Protein AF-A0A256YLD9-F1 (afdb_monomer)

Mean predicted aligned error: 9.99 Å

Sequence (358 aa):
MSDSDLAVALIISALLSGHSSSYPIVIFFLLIFSFILWLFLWFLISLPFFFVETSIVIENRGIMDSIKRSADLVIKNIWQVLLFIVVLIVIWSAYLLLMISLEIPLSLLSLGIWPLSALIILFFMTPWMDLAKLNFFLNITYSPVKIRDVRLELIGEYLSRSKSFVLSSPSILIDFVRGNIDYILLSTLFAGIGFSIGYLIMNQFSFLSGDITDILVDDWGEGLFGTPYTSLPFIDVFYYFFHNTNVIIDLSLSGMFFVLPPLLGVSITAGTIGMLYGILPFHLATAAIFAHGIFELAALLIATAAGLRFGVHVIRRDPNIDRILDDTLKVGFASLPLIAIAAFIEAFITPVIIYMMV

Foldseek 3Di:
DPVVVVVVVVVVCVVCVDDDPCVVVVVVVVVVVVVVVVVVVVVVVCQLVLCQVVCCVQVVDFNVVSSVVSNVLCVVCVVVVVVLVVVLVVVVVVLVVVQVVVQVVVVVVLDGCVLVSVVCCVVPVVVVSVVVSNVSVCVSVVDDDPPDPPDVVVVVVVVVVVVVLLVCLVVLLVVLCVVQVVLLVLLVVLLVLLLVVLLVVQLVVQVCQVVVCCQQQPPVLPHVLSDLPSDDLVSQLVVQLVVLLCLLQCLLAVLLVALVRNSVSSSNVSSVLSNLCSHYDVQLSCLLQVQLVVLSVSSSSSSNSNSNQLNVCNVVVPPCSSVSSVSSVSNSSSSSVSSSSSSSCNSRPSSVSSNVVD

Radius of gyration: 23.5 Å; Cα contacts (8 Å, |Δi|>4): 389; chains: 1; bounding box: 56×56×64 Å

Solvent-accessible surface area (backbone atoms only — not comparable to full-atom values): 18142 Å² total; per-residue (Å²): 129,58,74,68,57,53,52,53,50,46,54,52,43,66,75,60,71,76,67,70,95,59,51,69,59,52,51,50,51,50,50,52,50,52,52,53,50,48,52,52,50,51,53,63,62,46,50,37,51,69,41,21,69,56,32,30,71,75,68,69,39,56,70,71,59,11,36,54,51,15,31,53,52,38,67,77,38,44,70,60,52,52,52,50,50,52,51,52,50,51,53,52,50,52,51,49,54,51,50,54,64,52,38,58,68,30,49,77,70,70,40,81,48,66,55,59,48,52,49,47,41,62,74,45,50,50,54,51,50,51,50,52,51,47,53,49,51,34,64,78,63,71,53,82,76,78,80,70,81,84,50,71,68,55,54,55,52,51,52,52,52,52,52,53,48,62,73,42,13,65,58,54,48,52,54,47,52,71,76,38,50,69,37,38,51,52,33,48,52,34,24,51,51,17,19,52,52,21,19,62,60,26,42,77,48,34,87,46,24,60,65,51,45,46,56,37,45,24,99,84,46,79,15,77,40,34,42,56,65,74,61,62,44,75,47,41,22,53,51,44,27,54,53,53,46,48,55,27,46,47,22,17,54,33,3,80,69,29,48,61,50,12,47,51,49,42,15,51,60,30,12,57,55,17,27,43,54,17,30,36,58,66,68,59,34,42,34,61,41,56,74,20,40,62,36,38,50,53,33,44,33,52,12,21,17,34,0,33,54,39,4,51,40,56,74,67,63,45,92,59,49,70,58,48,49,51,53,25,48,52,49,28,60,38,30,46,66,36,33,49,51,16,16,45,32,48,34,66,44,24,34,48,47,38,48,73,74,107

pLDDT: mean 85.69, std 13.13, range [40.53, 98.62]

Secondary structure (DSSP, 8-state):
--HHHHHHHHHHHHHHSSS-TTHHHHHHHHHHHHHHHHHHHHHHHHGGGTTHHHHHHHH---HHHHHHHHHHHHHHTHHHHHHHHHHHHHHHHHHHHHHHHHHHHHHTTT---HHHHHHHIIIIIHHHHHHHHHHHHHHHHT---------HHHHHHHHHHHHHHHHHHHHHHHHHHHH-HHHHHHHHHHHHHHHHHHHHHHGGGGGGHHHHHHHHH-TTTTSTTSSTTSS-HHHHHHHHHHHHHHHHHHHHHGGGG-SHHHHHHHHHHHHHHHHHHHHS-HHHHHHHHHHHHHHHHHHHHHHHHHHHHHHHHHHTT-TTHHHHHHHHHHHHHHTHHHHHHHHHHHHHTHHHHHHHH-

Structure (mmCIF, N/CA/C/O backbone):
data_AF-A0A256YLD9-F1
#
_entry.id   AF-A0A256YLD9-F1
#
loop_
_atom_site.group_PDB
_atom_site.id
_atom_site.type_symbol
_atom_site.label_atom_id
_atom_site.label_alt_id
_atom_site.label_comp_id
_atom_site.label_asym_id
_atom_site.label_entity_id
_atom_site.label_seq_id
_atom_site.pdbx_PDB_ins_code
_atom_site.Cartn_x
_atom_site.Cartn_y
_atom_site.Cartn_z
_atom_site.occupancy
_atom_site.B_iso_or_equiv
_atom_site.auth_seq_id
_atom_site.auth_comp_id
_atom_site.auth_asym_id
_atom_site.auth_atom_id
_atom_site.pdbx_PDB_model_num
ATOM 1 N N . MET A 1 1 ? 26.428 19.984 -25.393 1.00 48.34 1 MET A N 1
ATOM 2 C CA . MET A 1 1 ? 25.052 19.706 -24.948 1.00 48.34 1 MET A CA 1
ATOM 3 C C . MET A 1 1 ? 24.812 18.270 -25.303 1.00 48.34 1 MET A C 1
ATOM 5 O O . MET A 1 1 ? 24.922 17.949 -26.480 1.00 48.34 1 MET A O 1
ATOM 9 N N . SER A 1 2 ? 24.668 17.419 -24.296 1.00 54.16 2 SER A N 1
ATOM 10 C CA . SER A 1 2 ? 24.265 16.032 -24.515 1.00 54.16 2 SER A CA 1
ATOM 11 C C . SER A 1 2 ? 22.823 16.012 -25.021 1.00 54.16 2 SER A C 1
ATOM 13 O O . SER A 1 2 ? 22.064 16.952 -24.774 1.00 54.16 2 SER A O 1
ATOM 15 N N . ASP A 1 3 ? 22.426 14.951 -25.717 1.00 45.41 3 ASP A N 1
ATOM 16 C CA . ASP A 1 3 ? 21.061 14.811 -26.243 1.00 45.41 3 ASP A CA 1
ATOM 17 C C . ASP A 1 3 ? 19.993 14.841 -25.125 1.00 45.41 3 ASP A C 1
ATOM 19 O O . ASP A 1 3 ? 18.869 15.301 -25.337 1.00 45.41 3 ASP A O 1
ATOM 23 N N . SER A 1 4 ? 20.384 14.523 -23.884 1.00 40.53 4 SER A N 1
ATOM 24 C CA . SER A 1 4 ? 19.576 14.712 -22.670 1.00 40.53 4 SER A CA 1
ATOM 25 C C . SER A 1 4 ? 19.225 16.180 -22.380 1.00 40.53 4 SER A C 1
ATOM 27 O O . SER A 1 4 ? 18.108 16.479 -21.956 1.00 40.53 4 SER A O 1
ATOM 29 N N . ASP A 1 5 ? 20.144 17.117 -22.637 1.00 49.75 5 ASP A N 1
ATOM 30 C CA . ASP A 1 5 ? 19.910 18.554 -22.435 1.00 49.75 5 ASP A CA 1
ATOM 31 C C . ASP A 1 5 ? 18.919 19.093 -23.471 1.00 49.75 5 ASP A C 1
ATOM 33 O O . ASP A 1 5 ? 18.134 20.000 -23.187 1.00 49.75 5 ASP A O 1
ATOM 37 N N . LEU A 1 6 ? 18.939 18.519 -24.678 1.00 54.12 6 LEU A N 1
ATOM 38 C CA . LEU A 1 6 ? 18.047 18.882 -25.773 1.00 54.12 6 LEU A CA 1
ATOM 39 C C . LEU A 1 6 ? 16.621 18.380 -25.518 1.00 54.12 6 LEU A C 1
ATOM 41 O O . LEU A 1 6 ? 15.671 19.127 -25.749 1.00 54.12 6 LEU A O 1
ATOM 45 N N . ALA A 1 7 ? 16.465 17.164 -24.987 1.00 46.94 7 ALA A N 1
ATOM 46 C CA . ALA A 1 7 ? 15.168 16.594 -24.624 1.00 46.94 7 ALA A CA 1
ATOM 47 C C . ALA A 1 7 ? 14.493 17.382 -23.487 1.00 46.94 7 ALA A C 1
ATOM 49 O O . ALA A 1 7 ? 13.321 17.753 -23.592 1.00 46.94 7 ALA A O 1
ATOM 50 N N . VAL A 1 8 ? 15.246 17.735 -22.439 1.00 58.41 8 VAL A N 1
ATOM 51 C CA . VAL A 1 8 ? 14.747 18.587 -21.346 1.00 58.41 8 VAL A CA 1
ATOM 52 C C . VAL A 1 8 ? 14.398 19.983 -21.866 1.00 58.41 8 VAL A C 1
ATOM 54 O O . VAL A 1 8 ? 13.332 20.513 -21.545 1.00 58.41 8 VAL A O 1
ATOM 57 N N . ALA A 1 9 ? 15.235 20.564 -22.730 1.00 55.34 9 ALA A N 1
ATOM 58 C CA . ALA A 1 9 ? 14.953 21.853 -23.355 1.00 55.34 9 ALA A CA 1
ATOM 59 C C . ALA A 1 9 ? 13.720 21.812 -24.274 1.00 55.34 9 ALA A C 1
ATOM 61 O O . ALA A 1 9 ? 12.973 22.787 -24.311 1.00 55.34 9 ALA A O 1
ATOM 62 N N . LEU A 1 10 ? 13.460 20.701 -24.970 1.00 52.44 10 LEU A N 1
ATOM 63 C CA . LEU A 1 10 ? 12.280 20.499 -25.818 1.00 52.44 10 LEU A CA 1
ATOM 64 C C . LEU A 1 10 ? 10.998 20.320 -25.003 1.00 52.44 10 LEU A C 1
ATOM 66 O O . LEU A 1 10 ? 9.982 20.909 -25.359 1.00 52.44 10 LEU A O 1
ATOM 70 N N . ILE A 1 11 ? 11.044 19.584 -23.890 1.00 57.31 11 ILE A N 1
ATOM 71 C CA . ILE A 1 11 ? 9.904 19.427 -22.971 1.00 57.31 11 ILE A CA 1
ATOM 72 C C . ILE A 1 11 ? 9.565 20.770 -22.313 1.00 57.31 11 ILE A C 1
ATOM 74 O O . ILE A 1 11 ? 8.403 21.179 -22.284 1.00 57.31 11 ILE A O 1
ATOM 78 N N . ILE A 1 12 ? 10.584 21.502 -21.853 1.00 59.03 12 ILE A N 1
ATOM 79 C CA . ILE A 1 12 ? 10.423 22.852 -21.301 1.00 59.03 12 ILE A CA 1
ATOM 80 C C . ILE A 1 12 ? 9.913 23.810 -22.386 1.00 59.03 12 ILE A C 1
ATOM 82 O O . ILE A 1 12 ? 8.975 24.563 -22.146 1.00 59.03 12 ILE A O 1
ATOM 86 N N . SER A 1 13 ? 10.461 23.751 -23.601 1.00 53.22 13 SER A N 1
ATOM 87 C CA . SER A 1 13 ? 10.015 24.559 -24.739 1.00 53.22 13 SER A CA 1
ATOM 88 C C . SER A 1 13 ? 8.561 24.271 -25.108 1.00 53.22 13 SER A C 1
ATOM 90 O O . SER A 1 13 ? 7.808 25.212 -25.318 1.00 53.22 13 SER A O 1
ATOM 92 N N . ALA A 1 14 ? 8.137 23.007 -25.149 1.00 53.81 14 ALA A N 1
ATOM 93 C CA . ALA A 1 14 ? 6.768 22.613 -25.481 1.00 53.81 14 ALA A CA 1
ATOM 94 C C . ALA A 1 14 ? 5.754 23.030 -24.400 1.00 53.81 14 ALA A C 1
ATOM 96 O O . ALA A 1 14 ? 4.633 23.422 -24.722 1.00 53.81 14 ALA A O 1
ATOM 97 N N . LEU A 1 15 ? 6.160 23.024 -23.124 1.00 54.00 15 LEU A N 1
ATOM 98 C CA . LEU A 1 15 ? 5.374 23.579 -22.015 1.00 54.00 15 LEU A CA 1
ATOM 99 C C . LEU A 1 15 ? 5.280 25.116 -22.064 1.00 54.00 15 LEU A C 1
ATOM 101 O O . LEU A 1 15 ? 4.329 25.692 -21.534 1.00 54.00 15 LEU A O 1
ATOM 105 N N . LEU A 1 16 ? 6.247 25.786 -22.700 1.00 56.28 16 LEU A N 1
ATOM 106 C CA . LEU A 1 16 ? 6.350 27.247 -22.760 1.00 56.28 16 LEU A CA 1
ATOM 107 C C . LEU A 1 16 ? 5.852 27.866 -24.077 1.00 56.28 16 LEU A C 1
ATOM 109 O O . LEU A 1 16 ? 5.502 29.045 -24.091 1.00 56.28 16 LEU A O 1
ATOM 113 N N . SER A 1 17 ? 5.790 27.118 -25.181 1.00 50.78 17 SER A N 1
ATOM 114 C CA . SER A 1 17 ? 5.583 27.667 -26.533 1.00 50.78 17 SER A CA 1
ATOM 115 C C . SER A 1 17 ? 4.123 27.966 -26.897 1.00 50.78 17 SER A C 1
ATOM 117 O O . SER A 1 17 ? 3.819 28.242 -28.055 1.00 50.78 17 SER A O 1
ATOM 119 N N . GLY A 1 18 ? 3.205 27.903 -25.933 1.00 54.22 18 GLY A N 1
ATOM 120 C CA . GLY A 1 18 ? 1.773 28.039 -26.174 1.00 54.22 18 GLY A CA 1
ATOM 121 C C . GLY A 1 18 ? 1.250 29.468 -26.113 1.00 54.22 18 GLY A C 1
ATOM 122 O O . GLY A 1 18 ? 0.848 30.011 -27.134 1.00 54.22 18 GLY A O 1
ATOM 123 N N . HIS A 1 19 ? 1.117 30.049 -24.923 1.00 54.16 19 HIS A N 1
ATOM 124 C CA . HIS A 1 19 ? 0.296 31.243 -24.672 1.00 54.16 19 HIS A CA 1
ATOM 125 C C . HIS A 1 19 ? 0.925 32.084 -23.541 1.00 54.16 19 HIS A C 1
ATOM 127 O O . HIS A 1 19 ? 1.549 31.522 -22.648 1.00 54.16 19 HIS A O 1
ATOM 133 N N . SER A 1 20 ? 0.776 33.417 -23.614 1.00 56.59 20 SER A N 1
ATOM 134 C CA . SER A 1 20 ? 1.380 34.488 -22.784 1.00 56.59 20 SER A CA 1
ATOM 135 C C . SER A 1 20 ? 2.194 34.083 -21.539 1.00 56.59 20 SER A C 1
ATOM 137 O O . SER A 1 20 ? 1.704 33.405 -20.639 1.00 56.59 20 SER A O 1
ATOM 139 N N . SER A 1 21 ? 3.401 34.648 -21.445 1.00 61.78 21 SER A N 1
ATOM 140 C CA . SER A 1 21 ? 4.504 34.401 -20.494 1.00 61.78 21 SER A CA 1
ATOM 141 C C . SER A 1 21 ? 4.205 34.366 -18.981 1.00 61.78 21 SER A C 1
ATOM 143 O O . SER A 1 21 ? 5.122 34.139 -18.195 1.00 61.78 21 SER A O 1
ATOM 145 N N . SER A 1 22 ? 2.969 34.577 -18.534 1.00 62.62 22 SER A N 1
ATOM 146 C CA . SER A 1 22 ? 2.563 34.543 -17.124 1.00 62.62 22 SER A CA 1
ATOM 147 C C . SER A 1 22 ? 1.941 33.213 -16.677 1.00 62.62 22 SER A C 1
ATOM 149 O O . SER A 1 22 ? 1.988 32.902 -15.487 1.00 62.62 22 SER A O 1
ATOM 151 N N . TYR A 1 23 ? 1.397 32.397 -17.587 1.00 69.94 23 TYR A N 1
ATOM 152 C CA . TYR A 1 23 ? 0.715 31.147 -17.215 1.00 69.94 23 TYR A CA 1
ATOM 153 C C . TYR A 1 23 ? 1.611 30.089 -16.547 1.00 69.94 23 TYR A C 1
ATOM 155 O O . TYR A 1 23 ? 1.168 29.526 -15.546 1.00 69.94 23 TYR A O 1
ATOM 163 N N . PRO A 1 24 ? 2.858 29.832 -16.994 1.00 75.00 24 PRO A N 1
ATOM 164 C CA . PRO A 1 24 ? 3.711 28.813 -16.373 1.00 75.00 24 PRO A CA 1
ATOM 165 C C . PRO A 1 24 ? 4.023 29.128 -14.906 1.00 75.00 24 PRO A C 1
ATOM 167 O O . PRO A 1 24 ? 3.995 28.245 -14.052 1.00 75.00 24 PRO A O 1
ATOM 170 N N . ILE A 1 25 ? 4.247 30.409 -14.599 1.00 75.44 25 ILE A N 1
ATOM 171 C CA . ILE A 1 25 ? 4.512 30.891 -13.239 1.00 75.44 25 ILE A CA 1
ATOM 172 C C . ILE A 1 25 ? 3.263 30.720 -12.368 1.00 75.44 25 ILE A C 1
ATOM 174 O O . ILE A 1 25 ? 3.355 30.201 -11.258 1.00 75.44 25 ILE A O 1
ATOM 178 N N . VAL A 1 26 ? 2.086 31.104 -12.873 1.00 76.75 26 VAL A N 1
ATOM 179 C CA . VAL A 1 26 ? 0.815 30.938 -12.149 1.00 76.75 26 VAL A CA 1
ATOM 180 C C . VAL A 1 26 ? 0.517 29.459 -11.884 1.00 76.75 26 VAL A C 1
ATOM 182 O O . VAL A 1 26 ? 0.153 29.113 -10.764 1.00 76.75 26 VAL A O 1
ATOM 185 N N . ILE A 1 27 ? 0.719 28.579 -12.870 1.00 73.12 27 ILE A N 1
ATOM 186 C CA . ILE A 1 27 ? 0.539 27.126 -12.715 1.00 73.12 27 ILE A CA 1
ATOM 187 C C . ILE A 1 27 ? 1.509 26.575 -11.666 1.00 73.12 27 ILE A C 1
ATOM 189 O O . ILE A 1 27 ? 1.090 25.835 -10.782 1.00 73.12 27 ILE A O 1
ATOM 193 N N . PHE A 1 28 ? 2.781 26.974 -11.706 1.00 76.38 28 PHE A N 1
ATOM 194 C CA . PHE A 1 28 ? 3.776 26.560 -10.719 1.00 76.38 28 PHE A CA 1
ATOM 195 C C . PHE A 1 28 ? 3.400 26.989 -9.292 1.00 76.38 28 PHE A C 1
ATOM 197 O O . PHE A 1 28 ? 3.425 26.168 -8.374 1.00 76.38 28 PHE A O 1
ATOM 204 N N . PHE A 1 29 ? 2.967 28.240 -9.099 1.00 82.94 29 PHE A N 1
ATOM 205 C CA . PHE A 1 29 ? 2.477 28.708 -7.798 1.00 82.94 29 PHE A CA 1
ATOM 206 C C . PHE A 1 29 ? 1.219 27.964 -7.345 1.00 82.94 29 PHE A C 1
ATOM 208 O O . PHE A 1 29 ? 1.118 27.621 -6.168 1.00 82.94 29 PHE A O 1
ATOM 215 N N . LEU A 1 30 ? 0.279 27.678 -8.252 1.00 79.94 30 LEU A N 1
ATOM 216 C CA . LEU A 1 30 ? -0.914 26.888 -7.940 1.00 79.94 30 LEU A CA 1
ATOM 217 C C . LEU A 1 30 ? -0.558 25.455 -7.534 1.00 79.94 30 LEU A C 1
ATOM 219 O O . LEU A 1 30 ? -1.162 24.935 -6.597 1.00 79.94 30 LEU A O 1
ATOM 223 N N . LEU A 1 31 ? 0.429 24.833 -8.182 1.00 73.12 31 LEU A N 1
ATOM 224 C CA . LEU A 1 31 ? 0.917 23.499 -7.828 1.00 73.12 31 LEU A CA 1
ATOM 225 C C . LEU A 1 31 ? 1.576 23.492 -6.447 1.00 73.12 31 LEU A C 1
ATOM 227 O O . LEU A 1 31 ? 1.203 22.675 -5.608 1.00 73.12 31 LEU A O 1
ATOM 231 N N . ILE A 1 32 ? 2.482 24.438 -6.172 1.00 83.50 32 ILE A N 1
ATOM 232 C CA . ILE A 1 32 ? 3.111 24.577 -4.850 1.00 83.50 32 ILE A CA 1
ATOM 233 C C . ILE A 1 32 ? 2.055 24.826 -3.776 1.00 83.50 32 ILE A C 1
ATOM 235 O O . ILE A 1 32 ? 2.064 24.173 -2.736 1.00 83.50 32 ILE A O 1
ATOM 239 N N . PHE A 1 33 ? 1.128 25.753 -4.021 1.00 87.81 33 PHE A N 1
ATOM 240 C CA . PHE A 1 33 ? 0.065 26.064 -3.075 1.00 87.81 33 PHE A CA 1
ATOM 241 C C . PHE A 1 33 ? -0.822 24.845 -2.808 1.00 87.81 33 PHE A C 1
ATOM 243 O O . PHE A 1 33 ? -1.101 24.538 -1.652 1.00 87.81 33 PHE A O 1
ATOM 250 N N . SER A 1 34 ? -1.215 24.118 -3.858 1.00 76.75 34 SER A N 1
ATOM 251 C CA . SER A 1 34 ? -2.019 22.896 -3.734 1.00 76.75 34 SER A CA 1
ATOM 252 C C . SER A 1 34 ? -1.279 21.814 -2.951 1.00 76.75 34 SER A C 1
ATOM 254 O O . SER A 1 34 ? -1.880 21.158 -2.105 1.00 76.75 34 SER A O 1
ATOM 256 N N . PHE A 1 35 ? 0.028 21.664 -3.175 1.00 79.38 35 PHE A N 1
ATOM 257 C CA . PHE A 1 35 ? 0.869 20.722 -2.443 1.00 79.38 35 PHE A CA 1
ATOM 258 C C . PHE A 1 35 ? 1.005 21.090 -0.958 1.00 79.38 35 PHE A C 1
ATOM 260 O O . PHE A 1 35 ? 0.815 20.238 -0.093 1.00 79.38 35 PHE A O 1
ATOM 267 N N . ILE A 1 36 ? 1.260 22.364 -0.643 1.00 86.44 36 ILE A N 1
ATOM 268 C CA . ILE A 1 36 ? 1.328 22.856 0.742 1.00 86.44 36 ILE A CA 1
ATOM 269 C C . ILE A 1 36 ? -0.023 22.680 1.442 1.00 86.44 36 ILE A C 1
ATOM 271 O O . ILE A 1 36 ? -0.073 22.227 2.585 1.00 86.44 36 ILE A O 1
ATOM 275 N N . LEU A 1 37 ? -1.123 23.011 0.759 1.00 85.81 37 LEU A N 1
ATOM 276 C CA . LEU A 1 37 ? -2.471 22.833 1.289 1.00 85.81 37 LEU A CA 1
ATOM 277 C C . LEU A 1 37 ? -2.765 21.354 1.559 1.00 85.81 37 LEU A C 1
ATOM 279 O O . LEU A 1 37 ? -3.284 21.023 2.622 1.00 85.81 37 LEU A O 1
ATOM 283 N N . TRP A 1 38 ? -2.404 20.468 0.630 1.00 87.50 38 TRP A N 1
ATOM 284 C CA . TRP A 1 38 ? -2.536 19.025 0.803 1.00 87.50 38 TRP A CA 1
ATOM 285 C C . TRP A 1 38 ? -1.738 18.522 2.014 1.00 87.50 38 TRP A C 1
ATOM 287 O O . TRP A 1 38 ? -2.312 17.840 2.861 1.00 87.50 38 TRP A O 1
ATOM 297 N N . LEU A 1 39 ? -0.470 18.927 2.162 1.00 79.50 39 LEU A N 1
ATOM 298 C CA . LEU A 1 39 ? 0.362 18.582 3.324 1.00 79.50 39 LEU A CA 1
ATOM 299 C C . LEU A 1 39 ? -0.258 19.061 4.640 1.00 79.50 39 LEU A C 1
ATOM 301 O O . LEU A 1 39 ? -0.300 18.319 5.621 1.00 79.50 39 LEU A O 1
ATOM 305 N N . PHE A 1 40 ? -0.759 20.296 4.663 1.00 88.19 40 PHE A N 1
ATOM 306 C CA . PHE A 1 40 ? -1.395 20.874 5.842 1.00 88.19 40 PHE A CA 1
ATOM 307 C C . PHE A 1 40 ? -2.676 20.125 6.230 1.00 88.19 40 PHE A C 1
ATOM 309 O O . PHE A 1 40 ? -2.873 19.796 7.401 1.00 88.19 40 PHE A O 1
ATOM 316 N N . LEU A 1 41 ? -3.534 19.813 5.255 1.00 82.88 41 LEU A N 1
ATOM 317 C CA . LEU A 1 41 ? -4.757 19.044 5.485 1.00 82.88 41 LEU A CA 1
ATOM 318 C C . LEU A 1 41 ? -4.449 17.616 5.943 1.00 82.88 41 LEU A C 1
ATOM 320 O O . LEU A 1 41 ? -5.066 17.142 6.894 1.00 82.88 41 LEU A O 1
ATOM 324 N N . TRP A 1 42 ? -3.476 16.952 5.316 1.00 86.50 42 TRP A N 1
ATOM 325 C CA . TRP A 1 42 ? -3.024 15.620 5.716 1.00 86.50 42 TRP A CA 1
ATOM 326 C C . TRP A 1 42 ? -2.536 15.608 7.169 1.00 86.50 42 TRP A C 1
ATOM 328 O O . TRP A 1 42 ? -2.954 14.759 7.956 1.00 86.50 42 TRP A O 1
ATOM 338 N N . PHE A 1 43 ? -1.730 16.601 7.556 1.00 87.31 43 PHE A N 1
ATOM 339 C CA . PHE A 1 43 ? -1.250 16.758 8.927 1.00 87.31 43 PHE A CA 1
ATOM 340 C C . PHE A 1 43 ? -2.394 16.970 9.929 1.00 87.31 43 PHE A C 1
ATOM 342 O O . PHE A 1 43 ? -2.436 16.329 10.977 1.00 87.31 43 PHE A O 1
ATOM 349 N N . LEU A 1 44 ? -3.361 17.834 9.608 1.00 88.56 44 LEU A N 1
ATOM 350 C CA . LEU A 1 44 ? -4.525 18.055 10.471 1.00 88.56 44 LEU A CA 1
ATOM 351 C C . LEU A 1 44 ? -5.374 16.792 10.642 1.00 88.56 44 LEU A C 1
ATOM 353 O O . LEU A 1 44 ? -5.860 16.525 11.741 1.00 88.56 44 LEU A O 1
ATOM 357 N N . ILE A 1 45 ? -5.553 16.023 9.567 1.00 87.06 45 ILE A N 1
ATOM 358 C CA . ILE A 1 45 ? -6.337 14.786 9.584 1.00 87.06 45 ILE A CA 1
ATOM 359 C C . ILE A 1 45 ? -5.611 13.683 10.356 1.00 87.06 45 ILE A C 1
ATOM 361 O O . ILE A 1 45 ? -6.288 12.899 11.010 1.00 87.06 45 ILE A O 1
ATOM 365 N N . SER A 1 46 ? -4.276 13.620 10.338 1.00 88.69 46 SER A N 1
ATOM 366 C CA . SER A 1 46 ? -3.520 12.568 11.033 1.00 88.69 46 SER A CA 1
ATOM 367 C C . SER A 1 46 ? -3.471 12.754 12.556 1.00 88.69 46 SER A C 1
ATOM 369 O O . SER A 1 46 ? -3.405 11.768 13.292 1.00 88.69 46 SER A O 1
ATOM 371 N N . LEU A 1 47 ? -3.580 13.994 13.050 1.00 91.75 47 LEU A N 1
ATOM 372 C CA . LEU A 1 47 ? -3.517 14.313 14.482 1.00 91.75 47 LEU A CA 1
ATOM 373 C C . LEU A 1 47 ? -4.530 13.522 15.338 1.00 91.75 47 LEU A C 1
ATOM 375 O O . LEU A 1 47 ? -4.102 12.888 16.300 1.00 91.75 47 LEU A O 1
ATOM 379 N N . PRO A 1 48 ? -5.838 13.464 15.017 1.00 90.56 48 PRO A N 1
ATOM 380 C CA . PRO A 1 48 ? -6.796 12.623 15.739 1.00 90.56 48 PRO A CA 1
ATOM 381 C C . PRO A 1 48 ? -6.423 11.140 15.809 1.00 90.56 48 PRO A C 1
ATOM 383 O O . PRO A 1 48 ? -6.804 10.467 16.766 1.00 90.56 48 PRO A O 1
ATOM 386 N N . PHE A 1 49 ? -5.670 10.623 14.836 1.00 92.38 49 PHE A N 1
ATOM 387 C CA . PHE A 1 49 ? -5.284 9.213 14.775 1.00 92.38 49 PHE A CA 1
ATOM 388 C C . PHE A 1 49 ? -3.988 8.905 15.526 1.00 92.38 49 PHE A C 1
ATOM 390 O O . PHE A 1 49 ? -3.625 7.737 15.658 1.00 92.38 49 PHE A O 1
ATOM 397 N N . PHE A 1 50 ? -3.319 9.931 16.066 1.00 94.00 50 PHE A N 1
ATOM 398 C CA . PHE A 1 50 ? -1.973 9.804 16.607 1.00 94.00 50 PHE A CA 1
ATOM 399 C C . PHE A 1 50 ? -1.844 8.674 17.637 1.00 94.00 50 PHE A C 1
ATOM 401 O O . PHE A 1 50 ? -0.929 7.879 17.520 1.00 94.00 50 PHE A O 1
ATOM 408 N N . PHE A 1 51 ? -2.769 8.506 18.583 1.00 95.38 51 PHE A N 1
ATOM 409 C CA . PHE A 1 51 ? -2.700 7.472 19.630 1.00 95.38 51 PHE A CA 1
ATOM 410 C C . PHE A 1 51 ? -3.683 6.308 19.458 1.00 95.38 51 PHE A C 1
ATOM 412 O O . PHE A 1 51 ? -3.939 5.581 20.420 1.00 95.38 51 PHE A O 1
ATOM 419 N N . VAL A 1 52 ? -4.266 6.121 18.272 1.00 92.31 52 VAL A N 1
ATOM 420 C CA . VAL A 1 52 ? -5.329 5.119 18.076 1.00 92.31 52 VAL A CA 1
ATOM 421 C C . VAL A 1 52 ? -4.832 3.711 18.367 1.00 92.31 52 VAL A C 1
ATOM 423 O O . VAL A 1 52 ? -5.394 3.038 19.228 1.00 92.31 52 VAL A O 1
ATOM 426 N N . GLU A 1 53 ? -3.739 3.299 17.732 1.00 88.56 53 GLU A N 1
ATOM 427 C CA . GLU A 1 53 ? -3.129 1.976 17.925 1.00 88.56 53 GLU A CA 1
ATOM 428 C C . GLU A 1 53 ? -2.772 1.730 19.393 1.00 88.56 53 GLU A C 1
ATOM 430 O O . GLU A 1 53 ? -3.083 0.686 19.963 1.00 88.56 53 GLU A O 1
ATOM 435 N N . THR A 1 54 ? -2.174 2.733 20.039 1.00 90.56 54 THR A N 1
ATOM 436 C CA . THR A 1 54 ? -1.753 2.648 21.437 1.00 90.56 54 THR A CA 1
ATOM 437 C C . THR A 1 54 ? -2.951 2.501 22.372 1.00 90.56 54 THR A C 1
ATOM 439 O O . THR A 1 54 ? -2.913 1.701 23.303 1.00 90.56 54 THR A O 1
ATOM 442 N N . SER A 1 55 ? -4.046 3.216 22.103 1.00 90.62 55 SER A N 1
ATOM 443 C CA . SER A 1 55 ? -5.289 3.102 22.868 1.00 90.62 55 SER A CA 1
ATOM 444 C C . SER A 1 55 ? -5.968 1.742 22.670 1.00 90.62 55 SER A C 1
ATOM 446 O O . SER A 1 55 ? -6.474 1.180 23.640 1.00 90.62 55 SER A O 1
ATOM 448 N N . ILE A 1 56 ? -5.942 1.177 21.458 1.00 87.06 56 ILE A N 1
ATOM 449 C CA . ILE A 1 56 ? -6.470 -0.172 21.194 1.00 87.06 56 ILE A CA 1
ATOM 450 C C . ILE A 1 56 ? -5.690 -1.203 22.014 1.00 87.06 56 ILE A C 1
ATOM 452 O O . ILE A 1 56 ? -6.284 -1.985 22.751 1.00 87.06 56 ILE A O 1
ATOM 456 N N . VAL A 1 57 ? -4.358 -1.184 21.927 1.00 85.81 57 VAL A N 1
ATOM 457 C CA . VAL A 1 57 ? -3.511 -2.227 22.526 1.00 85.81 57 VAL A CA 1
ATOM 458 C C . VAL A 1 57 ? -3.421 -2.101 24.049 1.00 85.81 57 VAL A C 1
ATOM 460 O O . VAL A 1 57 ? -3.520 -3.104 24.754 1.00 85.81 57 VAL A O 1
ATOM 463 N N . ILE A 1 58 ? -3.228 -0.888 24.574 1.00 86.31 58 ILE A N 1
ATOM 464 C CA . ILE A 1 58 ? -2.973 -0.673 26.007 1.00 86.31 58 ILE A CA 1
ATOM 465 C C . ILE A 1 58 ? -4.271 -0.569 26.807 1.00 86.31 58 ILE A C 1
ATOM 467 O O . ILE A 1 58 ? -4.360 -1.116 27.905 1.00 86.31 58 ILE A O 1
ATOM 471 N N . GLU A 1 59 ? -5.280 0.128 26.280 1.00 86.88 59 GLU A N 1
ATOM 472 C CA . GLU A 1 59 ? -6.549 0.346 26.987 1.00 86.88 59 GLU A CA 1
ATOM 473 C C . GLU A 1 59 ? -7.637 -0.675 26.586 1.00 86.88 59 GLU A C 1
ATOM 475 O O . GLU A 1 59 ? -8.732 -0.628 27.146 1.00 86.88 59 GLU A O 1
ATOM 480 N N . ASN A 1 60 ? -7.351 -1.604 25.657 1.00 85.12 60 ASN A N 1
ATOM 481 C CA . ASN A 1 60 ? -8.278 -2.630 25.150 1.00 85.12 60 ASN A CA 1
ATOM 482 C C . ASN A 1 60 ? -9.633 -2.048 24.701 1.00 85.12 60 ASN A C 1
ATOM 484 O O . ASN A 1 60 ? -10.702 -2.569 25.030 1.00 85.12 60 ASN A O 1
ATOM 488 N N . ARG A 1 61 ? -9.585 -0.913 23.998 1.00 86.25 61 ARG A N 1
ATOM 489 C CA . ARG A 1 61 ? -10.769 -0.216 23.482 1.00 86.25 61 ARG A CA 1
ATOM 490 C C . ARG A 1 61 ? -11.098 -0.664 22.060 1.00 86.25 61 ARG A C 1
ATOM 492 O O . ARG A 1 61 ? -10.211 -1.029 21.292 1.00 86.25 61 ARG A O 1
ATOM 499 N N . GLY A 1 62 ? -12.383 -0.593 21.707 1.00 85.06 62 GLY A N 1
ATOM 500 C CA . GLY A 1 62 ? -12.826 -0.731 20.319 1.00 85.06 62 GLY A CA 1
ATOM 501 C C . GLY A 1 62 ? -12.298 0.413 19.450 1.00 85.06 62 GLY A C 1
ATOM 502 O O . GLY A 1 62 ? -12.032 1.508 19.945 1.00 85.06 62 GLY A O 1
ATOM 503 N N . ILE A 1 63 ? -12.173 0.179 18.144 1.00 82.62 63 ILE A N 1
ATOM 504 C CA . ILE A 1 63 ? -11.464 1.074 17.213 1.00 82.62 63 ILE A CA 1
ATOM 505 C C . ILE A 1 63 ? -12.076 2.481 17.199 1.00 82.62 63 ILE A C 1
ATOM 507 O O . ILE A 1 63 ? -11.360 3.479 17.293 1.00 82.62 63 ILE A O 1
ATOM 511 N N . MET A 1 64 ? -13.408 2.579 17.161 1.00 85.31 64 MET A N 1
ATOM 512 C CA . MET A 1 64 ? -14.101 3.872 17.162 1.00 85.31 64 MET A CA 1
ATOM 513 C C . MET A 1 64 ? -13.915 4.642 18.478 1.00 85.31 64 MET A C 1
ATOM 515 O O . MET A 1 64 ? -13.746 5.865 18.477 1.00 85.31 64 MET A O 1
ATOM 519 N N . ASP A 1 65 ? -13.911 3.934 19.606 1.00 88.62 65 ASP A N 1
ATOM 520 C CA . ASP A 1 65 ? -13.666 4.542 20.912 1.00 88.62 65 ASP A CA 1
ATOM 521 C C . ASP A 1 65 ? -12.204 4.972 21.060 1.00 88.62 65 ASP A C 1
ATOM 523 O O . ASP A 1 65 ? -11.937 6.016 21.655 1.00 88.62 65 ASP A O 1
ATOM 527 N N . SER A 1 66 ? -11.266 4.235 20.461 1.00 92.06 66 SER A N 1
ATOM 528 C CA . SER A 1 66 ? -9.850 4.600 20.393 1.00 92.06 66 SER A CA 1
ATOM 529 C C . SER A 1 66 ? -9.597 5.848 19.549 1.00 92.06 66 SER A C 1
ATOM 531 O O . SER A 1 66 ? -8.776 6.671 19.946 1.00 92.06 66 SER A O 1
ATOM 533 N N . ILE A 1 67 ? -10.321 6.053 18.441 1.00 91.75 67 ILE A N 1
ATOM 534 C CA . ILE A 1 67 ? -10.248 7.298 17.649 1.00 91.75 67 ILE A CA 1
ATOM 535 C C . ILE A 1 67 ? -10.695 8.496 18.483 1.00 91.75 67 ILE A C 1
ATOM 537 O O . ILE A 1 67 ? -9.961 9.478 18.595 1.00 91.75 67 ILE A O 1
ATOM 541 N N . LYS A 1 68 ? -11.863 8.409 19.131 1.00 93.56 68 LYS A N 1
ATOM 542 C CA . LYS A 1 68 ? -12.363 9.486 20.003 1.00 93.56 68 LYS A CA 1
ATOM 543 C C . LYS A 1 68 ? -11.398 9.763 21.152 1.00 93.56 68 LYS A C 1
ATOM 545 O O . LYS A 1 68 ? -11.051 10.910 21.417 1.00 93.56 68 LYS A O 1
ATOM 550 N N . ARG A 1 69 ? -10.914 8.700 21.796 1.00 93.94 69 ARG A N 1
ATOM 551 C CA . ARG A 1 69 ? -9.946 8.772 22.891 1.00 93.94 69 ARG A CA 1
ATOM 552 C C . ARG A 1 69 ? -8.637 9.427 22.458 1.00 93.94 69 ARG A C 1
ATOM 554 O O . ARG A 1 69 ? -8.120 10.270 23.185 1.00 93.94 69 ARG A O 1
ATOM 561 N N . SER A 1 70 ? -8.113 9.050 21.296 1.00 96.19 70 SER A N 1
ATOM 562 C CA . SER A 1 70 ? -6.903 9.629 20.716 1.00 96.19 70 SER A CA 1
ATOM 563 C C . SER A 1 70 ? -7.094 11.117 20.419 1.00 96.19 70 SER A C 1
ATOM 565 O O . SER A 1 70 ? -6.293 11.931 20.877 1.00 96.19 70 SER A O 1
ATOM 567 N N . ALA A 1 71 ? -8.197 11.494 19.764 1.00 96.12 71 ALA A N 1
ATOM 568 C CA . ALA A 1 71 ? -8.530 12.892 19.494 1.00 96.12 71 ALA A CA 1
ATOM 569 C C . ALA A 1 71 ? -8.614 13.728 20.784 1.00 96.12 71 ALA A C 1
ATOM 571 O O . ALA A 1 71 ? -7.996 14.788 20.874 1.00 96.12 71 ALA A O 1
ATOM 572 N N . ASP A 1 72 ? -9.297 13.223 21.816 1.00 96.50 72 ASP A N 1
ATOM 573 C CA . ASP A 1 72 ? -9.404 13.889 23.119 1.00 96.50 72 ASP A CA 1
ATOM 574 C C . ASP A 1 72 ? -8.038 14.085 23.791 1.00 96.50 72 ASP A C 1
ATOM 576 O O . ASP A 1 72 ? -7.776 15.134 24.387 1.00 96.50 72 ASP A O 1
ATOM 580 N N . LEU A 1 73 ? -7.164 13.076 23.721 1.00 95.75 73 LEU A N 1
ATOM 581 C CA . LEU A 1 73 ? -5.815 13.148 24.285 1.00 95.75 73 LEU A CA 1
ATOM 582 C C . LEU A 1 73 ? -4.950 14.167 23.547 1.00 95.75 73 LEU A C 1
ATOM 584 O O . LEU A 1 73 ? -4.234 14.931 24.198 1.00 95.75 73 LEU A O 1
ATOM 588 N N . VAL A 1 74 ? -5.045 14.205 22.218 1.00 96.44 74 VAL A N 1
ATOM 589 C CA . VAL A 1 74 ? -4.301 15.151 21.383 1.00 96.44 74 VAL A CA 1
ATOM 590 C C . VAL A 1 74 ? -4.765 16.579 21.631 1.00 96.44 74 VAL A C 1
ATOM 592 O O . VAL A 1 74 ? -3.928 17.446 21.857 1.00 96.44 74 VAL A O 1
ATOM 595 N N . ILE A 1 75 ? -6.075 16.830 21.692 1.00 96.19 75 ILE A N 1
ATOM 596 C CA . ILE A 1 75 ? -6.621 18.169 21.964 1.00 96.19 75 ILE A CA 1
ATOM 597 C C . ILE A 1 75 ? -6.186 18.670 23.348 1.00 96.19 75 ILE A C 1
ATOM 599 O O . ILE A 1 75 ? -5.761 19.817 23.484 1.00 96.19 75 ILE A O 1
ATOM 603 N N . LYS A 1 76 ? -6.240 17.815 24.379 1.00 96.44 76 LYS A N 1
ATOM 604 C CA . LYS A 1 76 ? -5.851 18.192 25.751 1.00 96.44 76 LYS A CA 1
ATOM 605 C C . LYS A 1 76 ? -4.351 18.445 25.911 1.00 96.44 76 L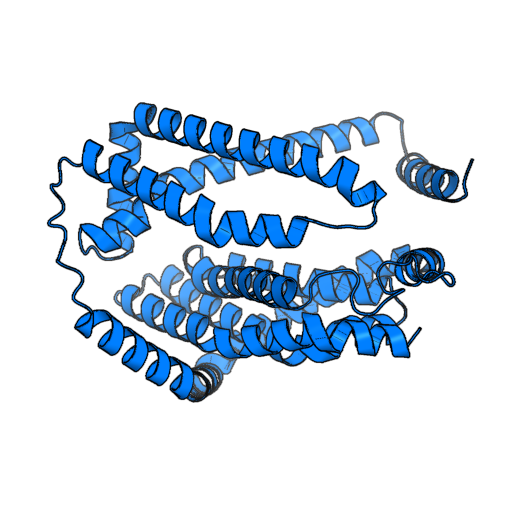YS A C 1
ATOM 607 O O . LYS A 1 76 ? -3.970 19.228 26.775 1.00 96.44 76 LYS A O 1
ATOM 612 N N . ASN A 1 77 ? -3.516 17.808 25.090 1.00 96.06 77 ASN A N 1
ATOM 613 C CA . ASN A 1 77 ? -2.055 17.857 25.197 1.00 96.06 77 ASN A CA 1
ATOM 614 C C . ASN A 1 77 ? -1.387 18.398 23.922 1.00 96.06 77 ASN A C 1
ATOM 616 O O . ASN A 1 77 ? -0.250 18.034 23.619 1.00 96.06 77 ASN A O 1
ATOM 620 N N . ILE A 1 78 ? -2.073 19.272 23.174 1.00 95.56 78 ILE A N 1
ATOM 621 C CA . ILE A 1 78 ? -1.689 19.642 21.802 1.00 95.56 78 ILE A CA 1
ATOM 622 C C . ILE A 1 78 ? -0.238 20.113 21.685 1.00 95.56 78 ILE A C 1
ATOM 624 O O . ILE A 1 78 ? 0.481 19.674 20.796 1.00 95.56 78 ILE A O 1
ATOM 628 N N . TRP A 1 79 ? 0.243 20.928 22.626 1.00 95.50 79 TRP A N 1
ATOM 629 C CA . TRP A 1 79 ? 1.617 21.434 22.613 1.00 95.50 79 TRP A CA 1
ATOM 630 C C . TRP A 1 79 ? 2.665 20.341 22.808 1.00 95.50 79 TRP A C 1
ATOM 632 O O . TRP A 1 79 ? 3.706 20.362 22.160 1.00 95.50 79 TRP A O 1
ATOM 642 N N . GLN A 1 80 ? 2.384 19.373 23.679 1.00 95.62 80 GLN A N 1
ATOM 643 C CA . GLN A 1 80 ? 3.289 18.257 23.942 1.00 95.62 80 GLN A CA 1
ATOM 644 C C . GLN A 1 80 ? 3.322 17.310 22.740 1.00 95.62 80 GLN A C 1
ATOM 646 O O . GLN A 1 80 ? 4.393 16.860 22.347 1.00 95.62 80 GLN A O 1
ATOM 651 N N . VAL A 1 81 ? 2.160 17.058 22.126 1.00 95.50 81 VAL A N 1
ATOM 652 C CA . VAL A 1 81 ? 2.044 16.246 20.907 1.00 95.50 81 VAL A CA 1
ATOM 653 C C . VAL A 1 81 ? 2.773 16.913 19.743 1.00 95.50 81 VAL A C 1
ATOM 655 O O . VAL A 1 81 ? 3.570 16.260 19.079 1.00 95.50 81 VAL A O 1
ATOM 658 N N . LEU A 1 82 ? 2.573 18.217 19.525 1.00 94.38 82 LEU A N 1
ATOM 659 C CA . LEU A 1 82 ? 3.272 18.963 18.476 1.00 94.38 82 LEU A CA 1
ATOM 660 C C . LEU A 1 82 ? 4.788 18.966 18.694 1.00 94.38 82 LEU A C 1
ATOM 662 O O . LEU A 1 82 ? 5.532 18.722 17.748 1.00 94.38 82 LEU A O 1
ATOM 666 N N . LEU A 1 83 ? 5.254 19.183 19.929 1.00 95.62 83 LEU A N 1
ATOM 667 C CA . LEU A 1 83 ? 6.679 19.105 20.257 1.00 95.62 83 LEU A CA 1
ATOM 668 C C . LEU A 1 83 ? 7.240 17.706 19.975 1.00 95.62 83 LEU A C 1
ATOM 670 O O . LEU A 1 83 ? 8.308 17.582 19.381 1.00 95.62 83 LEU A O 1
ATOM 674 N N . PHE A 1 84 ? 6.516 16.658 20.366 1.00 94.88 84 PHE A N 1
ATOM 675 C CA . PHE A 1 84 ? 6.914 15.281 20.095 1.00 94.88 84 PHE A CA 1
ATOM 676 C C . PHE A 1 84 ? 6.999 15.007 18.587 1.00 94.88 84 PHE A C 1
ATOM 678 O O . PHE A 1 84 ? 7.994 14.456 18.125 1.00 94.88 84 PHE A O 1
ATOM 685 N N . ILE A 1 85 ? 6.022 15.468 17.800 1.00 94.00 85 ILE A N 1
ATOM 686 C CA . ILE A 1 85 ? 6.057 15.352 16.336 1.00 94.00 85 ILE A CA 1
ATOM 687 C C . ILE A 1 85 ? 7.260 16.101 15.745 1.00 94.00 85 ILE A C 1
ATOM 689 O O . ILE A 1 85 ? 7.936 15.560 14.875 1.00 94.00 85 ILE A O 1
ATOM 693 N N . VAL A 1 86 ? 7.580 17.304 16.231 1.00 95.00 86 VAL A N 1
ATOM 694 C CA . VAL A 1 86 ? 8.773 18.052 15.790 1.00 95.00 86 VAL A CA 1
ATOM 695 C C . VAL A 1 86 ? 10.046 17.250 16.062 1.00 95.00 86 VAL A C 1
ATOM 697 O O . VAL A 1 86 ? 10.899 17.150 15.183 1.00 95.00 86 VAL A O 1
ATOM 700 N N . VAL A 1 87 ? 10.166 16.625 17.238 1.00 94.81 87 VAL A N 1
ATOM 701 C CA . VAL A 1 87 ? 11.300 15.741 17.555 1.00 94.81 87 VAL A CA 1
ATOM 702 C C . VAL A 1 87 ? 11.369 14.566 16.577 1.00 94.81 87 VAL A C 1
ATOM 704 O O . VAL A 1 87 ? 12.443 14.290 16.045 1.00 94.81 87 VAL A O 1
ATOM 707 N N . LEU A 1 88 ? 10.241 13.913 16.281 1.00 92.12 88 LEU A N 1
ATOM 708 C CA . LEU A 1 88 ? 10.195 12.830 15.294 1.00 92.12 88 LEU A CA 1
ATOM 709 C C . LEU A 1 88 ? 10.635 13.296 13.897 1.00 92.12 88 LEU A C 1
ATOM 711 O O . LEU A 1 88 ? 11.411 12.600 13.246 1.00 92.12 88 LEU A O 1
ATOM 715 N N . ILE A 1 89 ? 10.193 14.478 13.452 1.00 92.12 89 ILE A N 1
ATOM 716 C CA . ILE A 1 89 ? 10.594 15.073 12.166 1.00 92.12 89 ILE A CA 1
ATOM 717 C C . ILE A 1 89 ? 12.103 15.330 12.132 1.00 92.12 89 ILE A C 1
ATOM 719 O O . ILE A 1 89 ? 12.746 15.046 11.123 1.00 92.12 89 ILE A O 1
ATOM 723 N N . VAL A 1 90 ? 12.686 15.843 13.219 1.00 95.00 90 VAL A N 1
ATOM 724 C CA . VAL A 1 90 ? 14.135 16.088 13.312 1.00 95.00 90 VAL A CA 1
ATOM 725 C C . VAL A 1 90 ? 14.920 14.781 13.211 1.00 95.00 90 VAL A C 1
ATOM 727 O O . VAL A 1 90 ? 15.902 14.724 12.476 1.00 95.00 90 VAL A O 1
ATOM 730 N N . ILE A 1 91 ? 14.474 13.723 13.894 1.00 92.50 91 ILE A N 1
ATOM 731 C CA . ILE A 1 91 ? 15.115 12.401 13.839 1.00 92.50 91 ILE A CA 1
ATOM 732 C C . ILE A 1 91 ? 15.040 11.825 12.420 1.00 92.50 91 ILE A C 1
ATOM 734 O O . ILE A 1 91 ? 16.064 11.406 11.879 1.00 92.50 91 ILE A O 1
ATOM 738 N N . TRP A 1 92 ? 13.866 11.881 11.784 1.00 91.50 92 TRP A N 1
ATOM 739 C CA . TRP A 1 92 ? 13.689 11.468 10.389 1.00 91.50 92 TRP A CA 1
ATOM 740 C C . TRP A 1 92 ? 14.572 12.255 9.427 1.00 91.50 92 TRP A C 1
ATOM 742 O O . TRP A 1 92 ? 15.207 11.671 8.552 1.00 91.50 92 TRP A O 1
ATOM 752 N N . SER A 1 93 ? 14.650 13.572 9.609 1.00 91.00 93 SER A N 1
ATOM 753 C CA . SER A 1 93 ? 15.473 14.445 8.770 1.00 91.00 93 SER A CA 1
ATOM 754 C C . SER A 1 93 ? 16.960 14.138 8.938 1.00 91.00 93 SER A C 1
ATOM 756 O O . SER A 1 93 ? 17.688 14.089 7.952 1.00 91.00 93 SER A O 1
ATOM 758 N N . ALA A 1 94 ? 17.416 13.883 10.169 1.00 93.88 94 ALA A N 1
ATOM 759 C CA . ALA A 1 94 ? 18.795 13.490 10.446 1.00 93.88 94 ALA A CA 1
ATOM 760 C C . ALA A 1 94 ? 19.140 12.134 9.812 1.00 93.88 94 ALA A C 1
ATOM 762 O O . ALA A 1 94 ? 20.201 11.998 9.203 1.00 93.88 94 ALA A O 1
ATOM 763 N N . TYR A 1 95 ? 18.233 11.156 9.905 1.00 92.75 95 TYR A N 1
ATOM 764 C CA . TYR A 1 95 ? 18.387 9.864 9.241 1.00 92.75 95 TYR A CA 1
ATOM 765 C C . TYR A 1 95 ? 18.455 10.019 7.717 1.00 92.75 95 TYR A C 1
ATOM 767 O O . TYR A 1 95 ? 19.376 9.506 7.090 1.00 92.75 95 TYR A O 1
ATOM 775 N N . LEU A 1 96 ? 17.532 10.778 7.120 1.00 89.38 96 LEU A N 1
ATOM 776 C CA . LEU A 1 96 ? 17.507 11.012 5.677 1.00 89.38 96 LEU A CA 1
ATOM 777 C C . LEU A 1 96 ? 18.801 11.686 5.193 1.00 89.38 96 LEU A C 1
ATOM 779 O O . LEU A 1 96 ? 19.396 11.240 4.217 1.00 89.38 96 LEU A O 1
ATOM 783 N N . LEU A 1 97 ? 19.269 12.721 5.898 1.00 92.44 97 LEU A N 1
ATOM 784 C CA . LEU A 1 97 ? 20.528 13.405 5.588 1.00 92.44 97 LEU A CA 1
ATOM 785 C C . LEU A 1 97 ? 21.732 12.461 5.673 1.00 92.44 97 LEU A C 1
ATOM 787 O O . LEU A 1 97 ? 22.607 12.518 4.808 1.00 92.44 97 LEU A O 1
ATOM 791 N N . LEU A 1 98 ? 21.773 11.583 6.680 1.00 92.94 98 LEU A N 1
ATOM 792 C CA . LEU A 1 98 ? 22.801 10.550 6.798 1.00 92.94 98 LEU A CA 1
ATOM 793 C C . LEU A 1 98 ? 22.768 9.601 5.594 1.00 92.94 98 LEU A C 1
ATOM 795 O O . LEU A 1 98 ? 23.808 9.372 4.982 1.00 92.94 98 LEU A O 1
ATOM 799 N N . MET A 1 99 ? 21.590 9.088 5.229 1.00 89.88 99 MET A N 1
ATOM 800 C CA . MET A 1 99 ? 21.460 8.149 4.113 1.00 89.88 99 MET A CA 1
ATOM 801 C C . MET A 1 99 ? 21.817 8.796 2.775 1.00 89.88 99 MET A C 1
ATOM 803 O O . MET A 1 99 ? 22.581 8.207 2.020 1.00 89.88 99 MET A O 1
ATOM 807 N N . ILE A 1 100 ? 21.375 10.032 2.514 1.00 87.56 100 ILE A N 1
ATOM 808 C CA . ILE A 1 100 ? 21.765 10.787 1.310 1.00 87.56 100 ILE A CA 1
ATOM 809 C C . ILE A 1 100 ? 23.286 10.984 1.264 1.00 87.56 100 ILE A C 1
ATOM 811 O O . ILE A 1 100 ? 23.908 10.789 0.222 1.00 87.56 100 ILE A O 1
ATOM 815 N N . SER A 1 101 ? 23.902 11.332 2.397 1.00 89.50 101 SER A N 1
ATOM 816 C CA . SER A 1 101 ? 25.353 11.547 2.477 1.00 89.50 101 SER A CA 1
ATOM 817 C C . SER A 1 101 ? 26.158 10.270 2.220 1.00 89.50 101 SER A C 1
ATOM 819 O O . SER A 1 101 ? 27.284 10.357 1.738 1.00 89.50 101 SER A O 1
ATOM 821 N N . LEU A 1 102 ? 25.601 9.099 2.544 1.00 89.19 102 LEU A N 1
ATOM 822 C CA . LEU A 1 102 ? 26.204 7.790 2.283 1.00 89.19 102 LEU A CA 1
ATOM 823 C C . LEU A 1 102 ? 25.941 7.289 0.854 1.00 89.19 102 LEU A C 1
ATOM 825 O O . LEU A 1 102 ? 26.825 6.678 0.262 1.00 89.19 102 LEU A O 1
ATOM 829 N N . GLU A 1 103 ? 24.766 7.566 0.288 1.00 84.62 103 GLU A N 1
ATOM 830 C CA . GLU A 1 103 ? 24.392 7.148 -1.069 1.00 84.62 103 GLU A CA 1
ATOM 831 C C . GLU A 1 103 ? 25.257 7.852 -2.128 1.00 84.62 103 GLU A C 1
ATOM 833 O O . GLU A 1 103 ? 25.713 7.216 -3.072 1.00 84.62 103 GLU A O 1
ATOM 838 N N . ILE A 1 104 ? 25.573 9.141 -1.952 1.00 84.81 104 ILE A N 1
ATOM 839 C CA . ILE A 1 104 ? 26.395 9.904 -2.911 1.00 84.81 104 ILE A CA 1
ATOM 840 C C . ILE A 1 104 ? 27.751 9.225 -3.209 1.00 84.81 104 ILE A C 1
ATOM 842 O O . ILE A 1 104 ? 28.027 8.960 -4.375 1.00 84.81 104 ILE A O 1
ATOM 846 N N . PRO A 1 105 ? 28.618 8.904 -2.231 1.00 87.06 105 PRO A N 1
ATOM 847 C CA . PRO A 1 105 ? 29.888 8.240 -2.523 1.00 87.06 105 PRO A CA 1
ATOM 848 C C . PRO A 1 105 ? 29.728 6.777 -2.963 1.00 87.06 105 PRO A C 1
ATOM 850 O O . PRO A 1 105 ? 30.584 6.279 -3.688 1.00 87.06 105 PRO A O 1
ATOM 853 N N . LEU A 1 106 ? 28.670 6.079 -2.538 1.00 78.94 106 LEU A N 1
ATOM 854 C CA . LEU A 1 106 ? 28.445 4.674 -2.900 1.00 78.94 106 LEU A CA 1
ATOM 855 C C . LEU A 1 106 ? 27.889 4.512 -4.317 1.00 78.94 106 LEU A C 1
ATOM 857 O O . LEU A 1 106 ? 28.296 3.593 -5.024 1.00 78.94 106 LEU A O 1
ATOM 861 N N . SER A 1 107 ? 27.062 5.451 -4.773 1.00 73.88 107 SER A N 1
ATOM 862 C CA . SER A 1 107 ? 26.597 5.512 -6.162 1.00 73.88 107 SER A CA 1
ATOM 863 C C . SER A 1 107 ? 27.754 5.688 -7.152 1.00 73.88 107 SER A C 1
ATOM 865 O O . SER A 1 107 ? 27.733 5.083 -8.219 1.00 73.88 107 SER A O 1
ATOM 867 N N . LEU A 1 108 ? 28.832 6.390 -6.770 1.00 76.12 108 LEU A N 1
ATOM 868 C CA . LEU A 1 108 ? 30.074 6.446 -7.561 1.00 76.12 108 LEU A CA 1
ATOM 869 C C . LEU A 1 108 ? 30.763 5.078 -7.708 1.00 76.12 108 LEU A C 1
ATOM 871 O O . LEU A 1 108 ? 31.589 4.898 -8.598 1.00 76.12 108 LEU A O 1
ATOM 875 N N . LEU A 1 109 ? 30.446 4.125 -6.829 1.00 77.19 109 LEU A N 1
ATOM 876 C CA . LEU A 1 109 ? 30.932 2.746 -6.860 1.00 77.19 109 LEU A CA 1
ATOM 877 C C . LEU A 1 109 ? 29.886 1.772 -7.424 1.00 77.19 109 LEU A C 1
ATOM 879 O O . LEU A 1 109 ? 30.080 0.564 -7.320 1.00 77.19 109 LEU A O 1
ATOM 883 N N . SER A 1 110 ? 28.786 2.276 -7.998 1.00 73.19 110 SER A N 1
ATOM 884 C CA . SER A 1 110 ? 27.641 1.467 -8.447 1.00 73.19 110 SER A CA 1
ATOM 885 C C . SER A 1 110 ? 27.018 0.614 -7.329 1.00 73.19 110 SER A C 1
ATOM 887 O O . SER A 1 110 ? 26.492 -0.467 -7.577 1.00 73.19 110 SER A O 1
ATOM 889 N N . LEU A 1 111 ? 27.088 1.082 -6.077 1.00 72.00 111 LEU A N 1
ATOM 890 C CA . LEU A 1 111 ? 26.471 0.433 -4.921 1.00 72.00 111 LEU A CA 1
ATOM 891 C C . LEU A 1 111 ? 25.286 1.271 -4.432 1.00 72.00 111 LEU A C 1
ATOM 893 O O . LEU A 1 111 ? 25.483 2.371 -3.923 1.00 72.00 111 LEU A O 1
ATOM 897 N N . GLY A 1 112 ? 24.069 0.734 -4.534 1.00 71.00 112 GLY A N 1
ATOM 898 C CA . GLY A 1 112 ? 22.875 1.347 -3.946 1.00 71.00 112 GLY A CA 1
ATOM 899 C C . GLY A 1 112 ? 22.640 0.872 -2.510 1.00 71.00 112 GLY A C 1
ATOM 900 O O . GLY A 1 112 ? 22.607 -0.334 -2.255 1.00 71.00 112 GLY A O 1
ATOM 901 N N . ILE A 1 113 ? 22.439 1.792 -1.560 1.00 77.81 113 ILE A N 1
ATOM 902 C CA . ILE A 1 113 ? 22.083 1.445 -0.167 1.00 77.81 113 ILE A CA 1
ATOM 903 C C . ILE A 1 113 ? 20.618 1.709 0.157 1.00 77.81 113 ILE A C 1
ATOM 905 O O . ILE A 1 113 ? 20.186 1.422 1.274 1.00 77.81 113 ILE A O 1
ATOM 909 N N . TRP A 1 114 ? 19.832 2.201 -0.800 1.00 75.56 114 TRP A N 1
ATOM 910 C CA . TRP A 1 114 ? 18.401 2.431 -0.612 1.00 75.56 114 TRP A CA 1
ATOM 911 C C . TRP A 1 114 ? 17.638 1.208 -0.062 1.00 75.56 114 TRP A C 1
ATOM 913 O O . TRP A 1 114 ? 16.914 1.362 0.928 1.00 75.56 114 TRP A O 1
ATOM 923 N N . PRO A 1 115 ? 17.848 -0.025 -0.568 1.00 70.94 115 PRO A N 1
ATOM 924 C CA . PRO A 1 115 ? 17.170 -1.197 -0.013 1.00 70.94 115 PRO A CA 1
ATOM 925 C C . PRO A 1 115 ? 17.598 -1.483 1.441 1.00 70.94 115 PRO A C 1
ATOM 927 O O . PRO A 1 115 ? 16.773 -1.800 2.300 1.00 70.94 115 PRO A O 1
ATOM 930 N N . LEU A 1 116 ? 18.885 -1.295 1.764 1.00 76.25 116 LEU A N 1
ATOM 931 C CA . LEU A 1 116 ? 19.396 -1.414 3.135 1.00 76.25 116 LEU A CA 1
ATOM 932 C C . LEU A 1 116 ? 18.805 -0.331 4.055 1.00 76.25 116 LEU A C 1
ATOM 934 O O . LEU A 1 116 ? 18.466 -0.615 5.204 1.00 76.25 116 LEU A O 1
ATOM 938 N N . SER A 1 117 ? 18.639 0.894 3.548 1.00 81.31 117 SER A N 1
ATOM 939 C CA . SER A 1 117 ? 17.956 1.985 4.246 1.00 81.31 117 SER A CA 1
ATOM 940 C C . SER A 1 117 ? 16.539 1.587 4.630 1.00 81.31 117 SER A C 1
ATOM 942 O O . SER A 1 117 ? 16.153 1.734 5.789 1.00 81.31 117 SER A O 1
ATOM 944 N N . ALA A 1 118 ? 15.793 1.013 3.685 1.00 75.75 118 ALA A N 1
ATOM 945 C CA . ALA A 1 118 ? 14.433 0.555 3.923 1.00 75.75 118 ALA A CA 1
ATOM 946 C C . ALA A 1 118 ? 14.374 -0.506 5.034 1.00 75.75 118 ALA A C 1
ATOM 948 O O . ALA A 1 118 ? 13.515 -0.420 5.912 1.00 75.75 118 ALA A O 1
ATOM 949 N N . LEU A 1 119 ? 15.324 -1.451 5.073 1.00 75.50 119 LEU A N 1
ATOM 950 C CA . LEU A 1 119 ? 15.420 -2.422 6.170 1.00 75.50 119 LEU A CA 1
ATOM 951 C C . LEU A 1 119 ? 15.721 -1.758 7.517 1.00 75.50 119 LEU A C 1
ATOM 953 O O . LEU A 1 119 ? 15.125 -2.131 8.527 1.00 75.50 119 LEU A O 1
ATOM 957 N N . ILE A 1 120 ? 16.629 -0.778 7.552 1.00 83.38 120 ILE A N 1
ATOM 958 C CA . ILE A 1 120 ? 16.952 -0.049 8.787 1.00 83.38 120 ILE A CA 1
ATOM 959 C C . ILE A 1 120 ? 15.724 0.707 9.295 1.00 83.38 120 ILE A C 1
ATOM 961 O O . ILE A 1 120 ? 15.414 0.658 10.488 1.00 83.38 120 ILE A O 1
ATOM 965 N N . ILE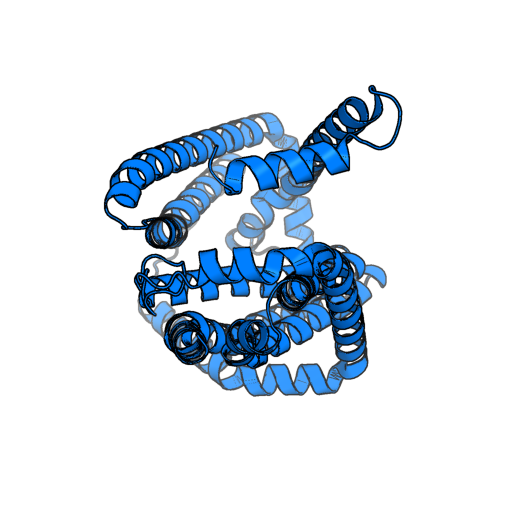 A 1 121 ? 15.009 1.379 8.392 1.00 83.94 121 ILE A N 1
ATOM 966 C CA . ILE A 1 121 ? 13.757 2.058 8.714 1.00 83.94 121 ILE A CA 1
ATOM 967 C C . ILE A 1 121 ? 12.783 1.063 9.341 1.00 83.94 121 ILE A C 1
ATOM 969 O O . ILE A 1 121 ? 12.294 1.280 10.447 1.00 83.94 121 ILE A O 1
ATOM 973 N N . LEU A 1 122 ? 12.551 -0.048 8.651 1.00 76.38 122 LEU A N 1
ATOM 974 C CA . LEU A 1 122 ? 11.530 -1.013 9.013 1.00 76.38 122 LEU A CA 1
ATOM 975 C C . LEU A 1 122 ? 11.824 -1.738 10.331 1.00 76.38 122 LEU A C 1
ATOM 977 O O . LEU A 1 122 ? 10.933 -1.879 11.163 1.00 76.38 122 LEU A O 1
ATOM 981 N N . PHE A 1 123 ? 13.051 -2.224 10.521 1.00 79.62 123 PHE A N 1
ATOM 982 C CA . PHE A 1 123 ? 13.394 -3.074 11.663 1.00 79.62 123 PHE A CA 1
ATOM 983 C C . PHE A 1 123 ? 13.885 -2.300 12.884 1.00 79.62 123 PHE A C 1
ATOM 985 O O . PHE A 1 123 ? 13.855 -2.841 13.989 1.00 79.62 123 PHE A O 1
ATOM 992 N N . PHE A 1 124 ? 14.328 -1.053 12.709 1.00 85.94 124 PHE A N 1
ATOM 993 C CA . PHE A 1 124 ? 14.898 -0.269 13.803 1.00 85.94 124 PHE A CA 1
ATOM 994 C C . PHE A 1 124 ? 14.171 1.050 14.013 1.00 85.94 124 PHE A C 1
ATOM 996 O O . PHE A 1 124 ? 13.680 1.283 15.116 1.00 85.94 124 PHE A O 1
ATOM 1003 N N . MET A 1 125 ? 14.076 1.903 12.989 1.00 88.00 125 MET A N 1
ATOM 1004 C CA . MET A 1 125 ? 13.536 3.253 13.190 1.00 88.00 125 MET A CA 1
ATOM 1005 C C . MET A 1 125 ? 12.054 3.222 13.552 1.00 88.00 125 MET A C 1
ATOM 1007 O O . MET A 1 125 ? 11.686 3.790 14.577 1.00 88.00 125 MET A O 1
ATOM 1011 N N . THR A 1 126 ? 11.222 2.517 12.783 1.00 85.75 126 THR A N 1
ATOM 1012 C CA . THR A 1 126 ? 9.777 2.441 13.038 1.00 85.75 126 THR A CA 1
ATOM 1013 C C . THR A 1 126 ? 9.476 1.836 14.416 1.00 85.75 126 THR A C 1
ATOM 1015 O O . THR A 1 126 ? 8.850 2.528 15.220 1.00 85.75 126 THR A O 1
ATOM 1018 N N . PRO A 1 127 ? 10.005 0.650 14.798 1.00 86.19 127 PRO A N 1
ATOM 1019 C CA . PRO A 1 127 ? 9.764 0.099 16.133 1.00 86.19 127 PRO A CA 1
ATOM 1020 C C . PRO A 1 127 ? 10.255 1.008 17.263 1.00 86.19 127 PRO A C 1
ATOM 1022 O O . PRO A 1 127 ? 9.604 1.122 18.301 1.00 86.19 127 PRO A O 1
ATOM 1025 N N . TRP A 1 128 ? 11.399 1.674 17.087 1.00 89.94 128 TRP A N 1
ATOM 1026 C CA . TRP A 1 128 ? 11.933 2.583 18.099 1.00 89.94 128 TRP A CA 1
ATOM 1027 C C . TRP A 1 128 ? 11.069 3.841 18.257 1.00 89.94 128 TRP A C 1
ATOM 1029 O O . TRP A 1 128 ? 10.808 4.279 19.380 1.00 89.94 128 TRP A O 1
ATOM 1039 N N . MET A 1 129 ? 10.565 4.387 17.152 1.00 90.50 129 MET A N 1
ATOM 1040 C CA . MET A 1 129 ? 9.611 5.493 17.164 1.00 90.50 129 MET A CA 1
ATOM 1041 C C . MET A 1 129 ? 8.280 5.100 17.803 1.00 90.50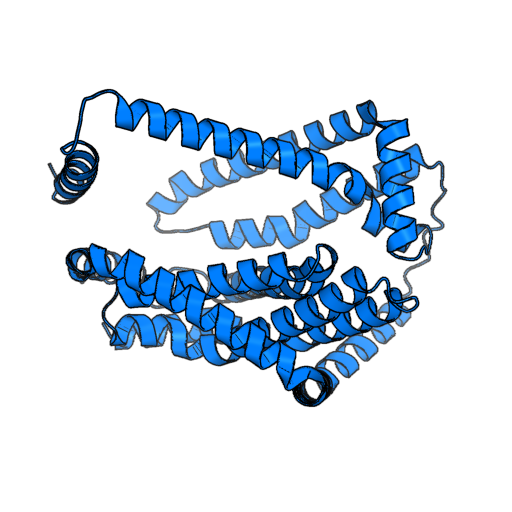 129 MET A C 1
ATOM 1043 O O . MET A 1 129 ? 7.747 5.870 18.604 1.00 90.50 129 MET A O 1
ATOM 1047 N N . ASP A 1 130 ? 7.772 3.903 17.517 1.00 89.56 130 ASP A N 1
ATOM 1048 C CA . ASP A 1 130 ? 6.549 3.383 18.128 1.00 89.56 130 ASP A CA 1
ATOM 1049 C C . ASP A 1 130 ? 6.718 3.184 19.637 1.00 89.56 130 ASP A C 1
ATOM 1051 O O . ASP A 1 130 ? 5.827 3.528 20.415 1.00 89.56 130 ASP A O 1
ATOM 1055 N N . LEU A 1 131 ? 7.891 2.723 20.084 1.00 89.44 131 LEU A N 1
ATOM 1056 C CA . LEU A 1 131 ? 8.238 2.655 21.505 1.00 89.44 131 LEU A CA 1
ATOM 1057 C C . LEU A 1 131 ? 8.321 4.045 22.148 1.00 89.44 131 LEU A C 1
ATOM 1059 O O . LEU A 1 131 ? 7.827 4.239 23.261 1.00 89.44 131 LEU A O 1
ATOM 1063 N N . ALA A 1 132 ? 8.913 5.031 21.469 1.00 92.75 132 ALA A N 1
ATOM 1064 C CA . ALA A 1 132 ? 8.957 6.410 21.953 1.00 92.75 132 ALA A CA 1
ATOM 1065 C C . ALA A 1 132 ? 7.543 7.005 22.075 1.00 92.75 132 ALA A C 1
ATOM 1067 O O . ALA A 1 132 ? 7.208 7.620 23.090 1.00 92.75 132 ALA A O 1
ATOM 1068 N N . LYS A 1 133 ? 6.692 6.760 21.074 1.00 93.56 133 LYS A N 1
ATOM 1069 C CA . LYS A 1 133 ? 5.284 7.170 21.025 1.00 93.56 133 LYS A CA 1
ATOM 1070 C C . LYS A 1 133 ? 4.460 6.495 22.121 1.00 93.56 133 LYS A C 1
ATOM 1072 O O . LYS A 1 133 ? 3.678 7.168 22.791 1.00 93.56 133 LYS A O 1
ATOM 1077 N N . LEU A 1 134 ? 4.673 5.200 22.356 1.00 91.56 134 LEU A N 1
ATOM 1078 C CA . LEU A 1 134 ? 4.072 4.457 23.462 1.00 91.56 134 LEU A CA 1
ATOM 1079 C C . LEU A 1 134 ? 4.488 5.053 24.810 1.00 91.56 134 LEU A C 1
ATOM 1081 O O . LEU A 1 134 ? 3.628 5.363 25.627 1.00 91.56 134 LEU A O 1
ATOM 1085 N N . ASN A 1 135 ? 5.782 5.281 25.043 1.00 90.75 135 ASN A N 1
ATOM 1086 C CA . ASN A 1 135 ? 6.257 5.896 26.287 1.00 90.75 135 ASN A CA 1
ATOM 1087 C C . ASN A 1 135 ? 5.655 7.288 26.506 1.00 90.75 135 ASN A C 1
ATOM 1089 O O . ASN A 1 135 ? 5.238 7.621 27.616 1.00 90.75 135 ASN A O 1
ATOM 1093 N N . PHE A 1 136 ? 5.558 8.086 25.442 1.00 93.62 136 PHE A N 1
ATOM 1094 C CA . PHE A 1 136 ? 4.903 9.385 25.488 1.00 93.62 136 PHE A CA 1
ATOM 1095 C C . PHE A 1 136 ? 3.415 9.260 25.854 1.00 93.62 136 PHE A C 1
ATOM 1097 O O . PHE A 1 136 ? 2.955 9.952 26.763 1.00 93.62 136 PHE A O 1
ATOM 1104 N N . PHE A 1 137 ? 2.689 8.321 25.237 1.00 93.12 137 PHE A N 1
ATOM 1105 C CA . PHE A 1 137 ? 1.295 8.009 25.570 1.00 93.12 137 PHE A CA 1
ATOM 1106 C C . PHE A 1 137 ? 1.116 7.622 27.048 1.00 93.12 137 PHE A C 1
ATOM 1108 O O . PHE A 1 137 ? 0.206 8.109 27.723 1.00 93.12 137 PHE A O 1
ATOM 1115 N N . LEU A 1 138 ? 1.991 6.773 27.586 1.00 90.88 138 LEU A N 1
ATOM 1116 C CA . LEU A 1 138 ? 1.921 6.337 28.984 1.00 90.88 138 LEU A CA 1
ATOM 1117 C C . LEU A 1 138 ? 2.184 7.480 29.962 1.00 90.88 138 LEU A C 1
ATOM 1119 O O . LEU A 1 138 ? 1.527 7.562 31.000 1.00 90.88 138 LEU A O 1
ATOM 1123 N N . ASN A 1 139 ? 3.093 8.388 29.603 1.00 90.94 139 ASN A N 1
ATOM 1124 C CA . ASN A 1 139 ? 3.384 9.574 30.397 1.00 90.94 139 ASN A CA 1
ATOM 1125 C C . ASN A 1 139 ? 2.166 10.511 30.476 1.00 90.94 139 ASN A C 1
ATOM 1127 O O . ASN A 1 139 ? 1.771 10.912 31.567 1.00 90.94 139 ASN A O 1
ATOM 1131 N N . ILE A 1 140 ? 1.507 10.798 29.345 1.00 91.56 140 ILE A N 1
ATOM 1132 C CA . ILE A 1 140 ? 0.331 11.692 29.330 1.00 91.56 140 ILE A CA 1
ATOM 1133 C C . ILE A 1 140 ? -0.918 11.064 29.966 1.00 91.56 140 ILE A C 1
ATOM 1135 O O . ILE A 1 140 ? -1.801 11.779 30.439 1.00 91.56 140 ILE A O 1
ATOM 1139 N N . THR A 1 141 ? -1.025 9.733 29.968 1.00 89.00 141 THR A N 1
ATOM 1140 C CA . THR A 1 141 ? -2.176 9.008 30.534 1.00 89.00 141 THR A CA 1
ATOM 1141 C C . THR A 1 141 ? -1.964 8.552 31.976 1.00 89.00 141 THR A C 1
ATOM 1143 O O . THR A 1 141 ? -2.901 8.016 32.568 1.00 89.00 141 THR A O 1
ATOM 1146 N N . TYR A 1 142 ? -0.764 8.742 32.539 1.00 80.00 142 TYR A N 1
ATOM 1147 C CA . TYR A 1 142 ? -0.356 8.247 33.862 1.00 80.00 142 TYR A CA 1
ATOM 1148 C C . TYR A 1 142 ? -0.705 6.769 34.100 1.00 80.00 142 TYR A C 1
ATOM 1150 O O . TYR A 1 142 ? -1.005 6.360 35.222 1.00 80.00 142 TYR A O 1
ATOM 1158 N N . SER A 1 143 ? -0.709 5.960 33.039 1.00 66.62 143 SER A N 1
ATOM 1159 C CA . SER A 1 143 ? -1.105 4.555 33.112 1.00 66.62 143 SER A CA 1
ATOM 1160 C C . SER A 1 143 ? 0.135 3.688 33.336 1.00 66.62 143 SER A C 1
ATOM 1162 O O . SER A 1 143 ? 0.942 3.544 32.416 1.00 66.62 143 SER A O 1
ATOM 1164 N N . PRO A 1 144 ? 0.333 3.097 34.532 1.00 62.66 144 PRO A N 1
ATOM 1165 C CA . PRO A 1 144 ? 1.428 2.161 34.736 1.00 62.66 144 PRO A CA 1
ATOM 1166 C C . PRO A 1 144 ? 1.152 0.896 33.920 1.00 62.66 144 PRO A C 1
ATOM 1168 O O . PRO A 1 144 ? 0.227 0.137 34.218 1.00 62.66 144 PRO A O 1
ATOM 1171 N N . VAL A 1 145 ? 1.953 0.650 32.883 1.00 59.19 145 VAL A N 1
ATOM 1172 C CA . VAL A 1 145 ? 1.870 -0.608 32.136 1.00 59.19 145 VAL A CA 1
ATOM 1173 C C . VAL A 1 145 ? 2.413 -1.715 33.015 1.00 59.19 145 VAL A C 1
ATOM 1175 O O . VAL A 1 145 ? 3.586 -1.727 33.386 1.00 59.19 145 VAL A O 1
ATOM 1178 N N . LYS A 1 146 ? 1.557 -2.688 33.324 1.00 59.75 146 LYS A N 1
ATOM 1179 C CA . LYS A 1 146 ? 2.033 -3.984 33.794 1.00 59.75 146 LYS A CA 1
ATOM 1180 C C . LYS A 1 146 ? 2.724 -4.651 32.614 1.00 59.75 146 LYS A C 1
ATOM 1182 O O . LYS A 1 146 ? 2.052 -5.167 31.723 1.00 59.75 146 LYS A O 1
ATOM 1187 N N . ILE A 1 147 ? 4.055 -4.608 32.597 1.00 58.25 147 ILE A N 1
ATOM 1188 C CA . ILE A 1 147 ? 4.851 -5.407 31.668 1.00 58.25 147 ILE A CA 1
ATOM 1189 C C . ILE A 1 147 ? 4.499 -6.861 31.972 1.00 58.25 147 ILE A C 1
ATOM 1191 O O . ILE A 1 147 ? 4.820 -7.386 33.036 1.00 58.25 147 ILE A O 1
ATOM 1195 N N . ARG A 1 148 ? 3.725 -7.480 31.082 1.00 59.09 148 ARG A N 1
ATOM 1196 C CA . ARG A 1 148 ? 3.405 -8.898 31.181 1.00 59.09 148 ARG A CA 1
ATOM 1197 C C . ARG A 1 148 ? 4.680 -9.647 30.822 1.00 59.09 148 ARG A C 1
ATOM 1199 O O . ARG A 1 148 ? 5.219 -9.406 29.745 1.00 59.09 148 ARG A O 1
ATOM 1206 N N . ASP A 1 149 ? 5.150 -10.531 31.699 1.00 62.03 149 ASP A N 1
ATOM 1207 C CA . ASP A 1 149 ? 6.293 -11.389 31.386 1.00 62.03 149 ASP A CA 1
ATOM 1208 C C . ASP A 1 149 ? 6.014 -12.123 30.070 1.00 62.03 149 ASP A C 1
ATOM 1210 O O . ASP A 1 149 ? 5.076 -12.925 29.974 1.00 62.03 149 ASP A O 1
ATOM 1214 N N . VAL A 1 150 ? 6.796 -11.811 29.033 1.00 61.03 150 VAL A N 1
ATOM 1215 C CA . VAL A 1 150 ? 6.701 -12.478 27.735 1.00 61.03 150 VAL A CA 1
ATOM 1216 C C . VAL A 1 150 ? 7.255 -13.883 27.924 1.00 61.03 150 VAL A C 1
ATOM 1218 O O . VAL A 1 150 ? 8.460 -14.118 27.867 1.00 61.03 150 VAL A O 1
ATOM 1221 N N . ARG A 1 151 ? 6.368 -14.836 28.209 1.00 72.94 151 ARG A N 1
ATOM 1222 C CA . ARG A 1 151 ? 6.736 -16.251 28.278 1.00 72.94 151 ARG A CA 1
ATOM 1223 C C . ARG A 1 151 ? 6.980 -16.762 26.862 1.00 72.94 151 ARG A C 1
ATOM 1225 O O . ARG A 1 151 ? 6.146 -16.548 25.988 1.00 72.94 151 ARG A O 1
ATOM 1232 N N . LEU A 1 152 ? 8.077 -17.489 26.652 1.00 72.38 152 LEU A N 1
ATOM 1233 C CA . LEU A 1 152 ? 8.398 -18.146 25.373 1.00 72.38 152 LEU A CA 1
ATOM 1234 C C . LEU A 1 152 ? 7.242 -19.027 24.854 1.00 72.38 152 LEU A C 1
ATOM 1236 O O . LEU A 1 152 ? 7.043 -19.142 23.648 1.00 72.38 152 LEU A O 1
ATOM 1240 N N . GLU A 1 153 ? 6.432 -19.582 25.758 1.00 76.50 153 GLU A N 1
ATOM 1241 C CA . GLU A 1 153 ? 5.212 -20.341 25.445 1.00 76.50 153 GLU A CA 1
ATOM 1242 C C . GLU A 1 153 ? 4.188 -19.531 24.627 1.00 76.50 153 GLU A C 1
ATOM 1244 O O . GLU A 1 153 ? 3.581 -20.070 23.702 1.00 76.50 153 GLU A O 1
ATOM 1249 N N . LEU A 1 154 ? 4.046 -18.225 24.897 1.00 77.12 154 LEU A N 1
ATOM 1250 C CA . LEU A 1 154 ? 3.155 -17.340 24.134 1.00 77.12 154 LEU A CA 1
ATOM 1251 C C . LEU A 1 154 ? 3.639 -17.176 22.691 1.00 77.12 154 LEU A C 1
ATOM 1253 O O . LEU A 1 154 ? 2.825 -17.144 21.775 1.00 77.12 154 LEU A O 1
ATOM 1257 N N . ILE A 1 155 ? 4.956 -17.112 22.468 1.00 80.75 155 ILE A N 1
ATOM 1258 C CA . ILE A 1 155 ? 5.530 -16.990 21.118 1.00 80.75 155 ILE A CA 1
ATOM 1259 C C . ILE A 1 155 ? 5.191 -18.232 20.286 1.00 80.75 155 ILE A C 1
ATOM 1261 O O . ILE A 1 155 ? 4.782 -18.103 19.132 1.00 80.75 155 ILE A O 1
ATOM 1265 N N . GLY A 1 156 ? 5.299 -19.426 20.878 1.00 85.12 156 GLY A N 1
ATOM 1266 C CA . GLY A 1 156 ? 4.903 -20.675 20.223 1.00 85.12 156 GLY A CA 1
ATOM 1267 C C . GLY A 1 156 ? 3.418 -20.702 19.851 1.00 85.12 156 GLY A C 1
ATOM 1268 O O . GLY A 1 156 ? 3.063 -21.106 18.741 1.00 85.12 156 GLY A O 1
ATOM 1269 N N . GLU A 1 157 ? 2.551 -20.213 20.740 1.00 86.69 157 GLU A N 1
ATOM 1270 C CA . GLU A 1 157 ? 1.116 -20.097 20.471 1.00 86.69 157 GLU A CA 1
ATOM 1271 C C . GLU A 1 157 ? 0.824 -19.127 19.316 1.00 86.69 157 GLU A C 1
ATOM 1273 O O . GLU A 1 157 ? 0.077 -19.476 18.397 1.00 86.69 157 GLU A O 1
ATOM 1278 N N . TYR A 1 158 ? 1.445 -17.942 19.309 1.00 83.31 158 TYR A N 1
ATOM 1279 C CA . TYR A 1 158 ? 1.285 -16.972 18.224 1.00 83.31 158 TYR A CA 1
ATOM 1280 C C . TYR A 1 158 ? 1.788 -17.518 16.887 1.00 83.31 158 TYR A C 1
ATOM 1282 O O . TYR A 1 158 ? 1.076 -17.412 15.893 1.00 83.31 158 TYR A O 1
ATOM 1290 N N . LEU A 1 159 ? 2.955 -18.170 16.854 1.00 86.25 159 LEU A N 1
ATOM 1291 C CA . LEU A 1 159 ? 3.484 -18.798 15.637 1.00 86.25 159 LEU A CA 1
ATOM 1292 C C . LEU A 1 159 ? 2.540 -19.873 15.090 1.00 86.25 159 LEU A C 1
ATOM 1294 O O . LEU A 1 159 ? 2.301 -19.930 13.884 1.00 86.25 159 LEU A O 1
ATOM 1298 N N . SER A 1 160 ? 1.974 -20.704 15.968 1.00 89.00 160 SER A N 1
ATOM 1299 C CA . SER A 1 160 ? 1.005 -21.733 15.581 1.00 89.00 160 SER A CA 1
ATOM 1300 C C . SER A 1 160 ? -0.270 -21.119 14.992 1.00 89.00 160 SER A C 1
ATOM 1302 O O . SER A 1 160 ? -0.723 -21.531 13.920 1.00 89.00 160 SER A O 1
ATOM 1304 N N . ARG A 1 161 ? -0.810 -20.074 15.636 1.00 89.25 161 ARG A N 1
ATOM 1305 C CA . ARG A 1 161 ? -1.982 -19.335 15.142 1.00 89.25 161 ARG A CA 1
ATOM 1306 C C . ARG A 1 161 ? -1.707 -18.665 13.797 1.00 89.25 161 ARG A C 1
ATOM 1308 O O . ARG A 1 161 ? -2.505 -18.830 12.878 1.00 89.25 161 ARG A O 1
ATOM 1315 N N . SER A 1 162 ? -0.572 -17.984 13.649 1.00 88.38 162 SER A N 1
ATOM 1316 C CA . SER A 1 162 ? -0.168 -17.347 12.390 1.00 88.38 162 SER A CA 1
ATOM 1317 C C . SER A 1 162 ? 0.006 -18.371 11.273 1.00 88.38 162 SER A C 1
ATOM 1319 O O . SER A 1 162 ? -0.496 -18.166 10.172 1.00 88.38 162 SER A O 1
ATOM 1321 N N . LYS A 1 163 ? 0.639 -19.518 11.553 1.00 92.62 163 LYS A N 1
ATOM 1322 C CA . LYS A 1 163 ? 0.762 -20.615 10.585 1.00 92.62 163 LYS A CA 1
ATOM 1323 C C . LYS A 1 163 ? -0.609 -21.132 10.149 1.00 92.62 163 LYS A C 1
ATOM 1325 O O . LYS A 1 163 ? -0.849 -21.288 8.955 1.00 92.62 163 LYS A O 1
ATOM 1330 N N . SER A 1 164 ? -1.509 -21.382 11.099 1.00 93.12 164 SER A N 1
ATOM 1331 C CA . SER A 1 164 ? -2.874 -21.825 10.799 1.00 93.12 164 SER A CA 1
ATOM 1332 C C . SER A 1 164 ? -3.636 -20.796 9.963 1.00 93.12 164 SER A C 1
ATOM 1334 O O . SER A 1 164 ? -4.363 -21.176 9.046 1.00 93.12 164 SER A O 1
ATOM 1336 N N . PHE A 1 165 ? -3.462 -19.505 10.257 1.00 94.06 165 PHE A N 1
ATOM 1337 C CA . PHE A 1 165 ? -4.069 -18.417 9.500 1.00 94.06 165 PHE A CA 1
ATOM 1338 C C . PHE A 1 165 ? -3.555 -18.389 8.058 1.00 94.06 165 PHE A C 1
ATOM 1340 O O . PHE A 1 165 ? -4.363 -18.467 7.141 1.00 94.06 165 PHE A O 1
ATOM 1347 N N . VAL A 1 166 ? -2.231 -18.400 7.854 1.00 92.94 166 VAL A N 1
ATOM 1348 C CA . VAL A 1 166 ? -1.603 -18.405 6.518 1.00 92.94 166 VAL A CA 1
ATOM 1349 C C . VAL A 1 166 ? -2.067 -19.594 5.674 1.00 92.94 166 VAL A C 1
ATOM 1351 O O . VAL A 1 166 ? -2.358 -19.438 4.492 1.00 92.94 166 VAL A O 1
ATOM 1354 N N . LEU A 1 167 ? -2.186 -20.781 6.276 1.00 94.88 167 LEU A N 1
ATOM 1355 C CA . LEU A 1 167 ? -2.692 -21.971 5.582 1.00 94.88 167 LEU A CA 1
ATOM 1356 C C . LEU A 1 167 ? -4.182 -21.869 5.226 1.00 94.88 167 LEU A C 1
ATOM 1358 O O . LEU A 1 167 ? -4.618 -22.470 4.248 1.00 94.88 167 LEU A O 1
ATOM 1362 N N . SER A 1 168 ? -4.951 -21.102 5.998 1.00 96.12 168 SER A N 1
ATOM 1363 C CA . SER A 1 168 ? -6.378 -20.856 5.755 1.00 96.12 168 SER A CA 1
ATOM 1364 C C . SER A 1 168 ? -6.623 -19.663 4.824 1.00 96.12 168 SER A C 1
ATOM 1366 O O . SER A 1 168 ? -7.745 -19.484 4.344 1.00 96.12 168 SER A O 1
ATOM 1368 N N . SER A 1 169 ? -5.599 -18.854 4.533 1.00 97.00 169 SER A N 1
ATOM 1369 C CA . SER A 1 169 ? -5.707 -17.671 3.676 1.00 97.00 169 SER A CA 1
ATOM 1370 C C . SER A 1 169 ? -6.355 -17.953 2.315 1.00 97.00 169 SER A C 1
ATOM 1372 O O . SER A 1 169 ? -7.279 -17.220 1.965 1.00 97.00 169 SER A O 1
ATOM 1374 N N . PRO A 1 170 ? -5.998 -19.018 1.563 1.00 97.12 170 PRO A N 1
ATOM 1375 C CA . PRO A 1 170 ? -6.639 -19.292 0.276 1.00 97.12 170 PRO A CA 1
ATOM 1376 C C . PRO A 1 170 ? -8.155 -19.482 0.390 1.00 97.12 170 PRO A C 1
ATOM 1378 O O . PRO A 1 170 ? -8.900 -18.919 -0.409 1.00 97.12 170 PRO A O 1
ATOM 1381 N N . SER A 1 171 ? -8.630 -20.219 1.403 1.00 97.50 171 SER A N 1
ATOM 1382 C CA . SER A 1 171 ? -10.071 -20.371 1.644 1.00 97.50 171 SER A CA 1
ATOM 1383 C C . SER A 1 171 ? -10.737 -19.047 2.010 1.00 97.50 171 SER A C 1
ATOM 1385 O O . SER A 1 171 ? -11.782 -18.737 1.450 1.00 97.50 171 SER A O 1
ATOM 1387 N N . ILE A 1 172 ? -10.103 -18.228 2.859 1.00 98.00 172 ILE A N 1
ATOM 1388 C CA . ILE A 1 172 ? -10.623 -16.904 3.242 1.00 98.00 172 ILE A CA 1
ATOM 1389 C C . ILE A 1 172 ? -10.809 -16.021 2.002 1.00 98.00 172 ILE A C 1
ATOM 1391 O O . ILE A 1 172 ? -11.865 -15.413 1.832 1.00 98.00 172 ILE A O 1
ATOM 1395 N N . LEU A 1 173 ? -9.809 -15.975 1.117 1.00 98.12 173 LEU A N 1
ATOM 1396 C CA . LEU A 1 173 ? -9.867 -15.180 -0.110 1.00 98.12 173 LEU A CA 1
ATOM 1397 C C . LEU A 1 173 ? -10.932 -15.704 -1.082 1.00 98.12 173 LEU A C 1
ATOM 1399 O O . LEU A 1 173 ? -11.706 -14.917 -1.622 1.00 98.12 173 LEU A O 1
ATOM 1403 N N . ILE A 1 174 ? -11.009 -17.023 -1.288 1.00 97.88 174 ILE A N 1
ATOM 1404 C CA . ILE A 1 174 ? -12.000 -17.640 -2.182 1.00 97.88 174 ILE A CA 1
ATOM 1405 C C . ILE A 1 174 ? -13.424 -17.383 -1.682 1.00 97.88 174 ILE A C 1
ATOM 1407 O O . ILE A 1 174 ? -14.293 -17.001 -2.471 1.00 97.88 174 ILE A O 1
ATOM 1411 N N . ASP A 1 175 ? -13.670 -17.575 -0.388 1.00 98.12 175 ASP A N 1
ATOM 1412 C CA . ASP A 1 175 ? -14.983 -17.355 0.216 1.00 98.12 175 ASP A CA 1
ATOM 1413 C C . ASP A 1 175 ? -15.371 -15.876 0.151 1.00 98.12 175 ASP A C 1
ATOM 1415 O O . ASP A 1 175 ? -16.512 -15.547 -0.187 1.00 98.12 175 ASP A O 1
ATOM 1419 N N . PHE A 1 176 ? -14.408 -14.975 0.374 1.00 98.38 176 PHE A N 1
ATOM 1420 C CA . PHE A 1 176 ? -14.626 -13.544 0.214 1.00 98.38 176 PHE A CA 1
ATOM 1421 C C . PHE A 1 176 ? -15.006 -13.182 -1.226 1.00 98.38 176 PHE A C 1
ATOM 1423 O O . PHE A 1 176 ? -16.038 -12.542 -1.425 1.00 98.38 176 PHE A O 1
ATOM 1430 N N . VAL A 1 177 ? -14.237 -13.624 -2.227 1.00 98.12 177 VAL A N 1
ATOM 1431 C CA . VAL A 1 177 ? -14.512 -13.346 -3.650 1.00 98.12 177 VAL A CA 1
ATOM 1432 C C . VAL A 1 177 ? -15.889 -13.870 -4.060 1.00 98.12 177 VAL A C 1
ATOM 1434 O O . VAL A 1 177 ? -16.650 -13.158 -4.714 1.00 98.12 177 VAL A O 1
ATOM 1437 N N . ARG A 1 178 ? -16.250 -15.089 -3.641 1.00 97.62 178 ARG A N 1
ATOM 1438 C CA . ARG A 1 178 ? -17.562 -15.687 -3.941 1.00 97.62 178 ARG A CA 1
ATOM 1439 C C . ARG A 1 178 ? -18.718 -14.915 -3.311 1.00 97.62 178 ARG A C 1
ATOM 1441 O O . ARG A 1 178 ? -19.771 -14.798 -3.931 1.00 97.62 178 ARG A O 1
ATOM 1448 N N . GLY A 1 179 ? -18.531 -14.408 -2.094 1.00 97.38 179 GLY A N 1
ATOM 1449 C CA . GLY A 1 179 ? -19.555 -13.657 -1.369 1.00 97.38 179 GLY A CA 1
ATOM 1450 C C . GLY A 1 179 ? -19.685 -12.185 -1.770 1.00 97.38 179 GLY A C 1
ATOM 1451 O O . GLY A 1 179 ? -20.670 -11.560 -1.392 1.00 97.38 179 GLY A O 1
ATOM 1452 N N . ASN A 1 180 ? -18.711 -11.626 -2.497 1.00 97.94 180 ASN A N 1
ATOM 1453 C CA . ASN A 1 180 ? -18.559 -10.178 -2.716 1.00 97.94 180 ASN A CA 1
ATOM 1454 C C . ASN A 1 180 ? -18.212 -9.844 -4.179 1.00 97.94 180 ASN A C 1
ATOM 1456 O O . ASN A 1 180 ? -17.398 -8.960 -4.459 1.00 97.94 180 ASN A O 1
ATOM 1460 N N . ILE A 1 181 ? -18.790 -10.588 -5.129 1.00 97.81 181 ILE A N 1
ATOM 1461 C CA . ILE A 1 181 ? -18.462 -10.474 -6.559 1.00 97.81 181 ILE A CA 1
ATOM 1462 C C . ILE A 1 181 ? -18.755 -9.080 -7.129 1.00 97.81 181 ILE A C 1
ATOM 1464 O O . ILE A 1 181 ? -18.041 -8.604 -8.005 1.00 97.81 181 ILE A O 1
ATOM 1468 N N . ASP A 1 182 ? -19.772 -8.399 -6.610 1.00 98.06 182 ASP A N 1
ATOM 1469 C CA . ASP A 1 182 ? -20.138 -7.027 -6.954 1.00 98.06 182 ASP A CA 1
ATOM 1470 C C . ASP A 1 182 ? -19.011 -6.036 -6.634 1.00 98.06 182 ASP A C 1
ATOM 1472 O O . ASP A 1 182 ? -18.643 -5.217 -7.479 1.00 98.06 182 ASP A O 1
ATOM 1476 N N . TYR A 1 183 ? -18.397 -6.160 -5.456 1.00 98.31 183 TYR A N 1
ATOM 1477 C CA . TYR A 1 183 ? -17.249 -5.340 -5.067 1.00 98.31 183 TYR A CA 1
ATOM 1478 C C . TYR A 1 183 ? -15.993 -5.662 -5.887 1.00 98.31 183 TYR A C 1
ATOM 1480 O O . TYR A 1 183 ? -15.244 -4.748 -6.236 1.00 98.31 183 TYR A O 1
ATOM 1488 N N . ILE A 1 184 ? -15.784 -6.933 -6.246 1.00 98.44 184 ILE A N 1
ATOM 1489 C CA . ILE A 1 184 ? -14.676 -7.358 -7.119 1.00 98.44 184 ILE A CA 1
ATOM 1490 C C . ILE A 1 184 ? -14.838 -6.777 -8.528 1.00 98.44 184 ILE A C 1
ATOM 1492 O O . ILE A 1 184 ? -13.881 -6.238 -9.087 1.00 98.44 184 ILE A O 1
ATOM 1496 N N . LEU A 1 185 ? -16.046 -6.830 -9.094 1.00 98.31 185 LEU A N 1
ATOM 1497 C CA . LEU A 1 185 ? -16.340 -6.242 -10.402 1.00 98.31 185 LEU A CA 1
ATOM 1498 C C . LEU A 1 185 ? -16.135 -4.727 -10.390 1.00 98.31 185 LEU A C 1
ATOM 1500 O O . LEU A 1 185 ? -15.537 -4.185 -11.317 1.00 98.31 185 LEU A O 1
ATOM 1504 N N . LEU A 1 186 ? -16.579 -4.050 -9.328 1.00 98.12 186 LEU A N 1
ATOM 1505 C CA . LEU A 1 186 ? -16.392 -2.609 -9.189 1.00 98.12 186 LEU A CA 1
ATOM 1506 C C . LEU A 1 186 ? -14.909 -2.234 -9.059 1.00 98.12 186 LEU A C 1
ATOM 1508 O O . LEU A 1 186 ? -14.456 -1.304 -9.724 1.00 98.12 186 LEU A O 1
ATOM 1512 N N . SER A 1 187 ? -14.142 -2.979 -8.258 1.00 98.31 187 SER A N 1
ATOM 1513 C CA . SER A 1 187 ? -12.690 -2.800 -8.153 1.00 98.31 187 SER A CA 1
ATOM 1514 C C . SER A 1 187 ? -11.998 -3.006 -9.505 1.00 98.31 187 SER A C 1
ATOM 1516 O O . SER A 1 187 ? -11.195 -2.171 -9.914 1.00 98.31 187 SER A O 1
ATOM 1518 N N . THR A 1 188 ? -12.371 -4.058 -10.237 1.00 98.44 188 THR A N 1
ATOM 1519 C CA . THR A 1 188 ? -11.809 -4.372 -11.561 1.00 98.44 188 THR A CA 1
ATOM 1520 C C . THR A 1 188 ? -12.128 -3.282 -12.582 1.00 98.44 188 THR A C 1
ATOM 1522 O O . THR A 1 188 ? -11.260 -2.885 -13.356 1.00 98.44 188 THR A O 1
ATOM 1525 N N . LEU A 1 189 ? -13.356 -2.757 -12.568 1.00 98.50 189 LEU A N 1
ATOM 1526 C CA . LEU A 1 189 ? -13.761 -1.653 -13.436 1.00 98.50 189 LEU A CA 1
ATOM 1527 C C . LEU A 1 189 ? -12.889 -0.414 -13.199 1.00 98.50 189 LEU A C 1
ATOM 1529 O O . LEU A 1 189 ? -12.378 0.164 -14.155 1.00 98.50 189 LEU A O 1
ATOM 1533 N N . PHE A 1 190 ? -12.694 -0.018 -11.939 1.00 98.38 190 PHE A N 1
ATOM 1534 C CA . PHE A 1 190 ? -11.881 1.154 -11.603 1.00 98.38 190 PHE A CA 1
ATOM 1535 C C . PHE A 1 190 ? -10.388 0.933 -11.857 1.00 98.38 190 PHE A C 1
ATOM 1537 O O . PHE A 1 190 ? -9.726 1.842 -12.352 1.00 98.38 190 PHE A O 1
ATOM 1544 N N . ALA A 1 191 ? -9.876 -0.280 -11.641 1.00 98.31 191 ALA A N 1
ATOM 1545 C CA . ALA A 1 191 ? -8.534 -0.648 -12.083 1.00 98.31 191 ALA A CA 1
ATOM 1546 C C . ALA A 1 191 ? -8.386 -0.477 -13.608 1.00 98.31 191 ALA A C 1
ATOM 1548 O O . ALA A 1 191 ? -7.438 0.148 -14.075 1.00 98.31 191 ALA A O 1
ATOM 1549 N N . GLY A 1 192 ? -9.362 -0.946 -14.393 1.00 98.38 192 GLY A N 1
ATOM 1550 C CA . GLY A 1 192 ? -9.378 -0.781 -15.850 1.00 98.38 192 GLY A CA 1
ATOM 1551 C C . GLY A 1 192 ? -9.449 0.682 -16.303 1.00 98.38 192 GLY A C 1
ATOM 1552 O O . GLY A 1 192 ? -8.758 1.066 -17.248 1.00 98.38 192 GLY A O 1
ATOM 1553 N N . ILE A 1 193 ? -10.235 1.518 -15.614 1.00 98.25 193 ILE A N 1
ATOM 1554 C CA . ILE A 1 193 ? -10.284 2.971 -15.852 1.00 98.25 193 ILE A CA 1
ATOM 1555 C C . ILE A 1 193 ? -8.920 3.602 -15.558 1.00 98.25 193 ILE A C 1
ATOM 1557 O O . ILE A 1 193 ? -8.394 4.324 -16.402 1.00 98.25 193 ILE A O 1
ATOM 1561 N N . GLY A 1 194 ? -8.339 3.303 -14.394 1.00 97.69 194 GLY A N 1
ATOM 1562 C CA . GLY A 1 194 ? -7.018 3.776 -13.991 1.00 97.69 194 GLY A CA 1
ATOM 1563 C C . GLY A 1 194 ? -5.942 3.426 -15.012 1.00 97.69 194 GLY A C 1
ATOM 1564 O O . GLY A 1 194 ? -5.278 4.320 -15.535 1.00 97.69 194 GLY A O 1
ATOM 1565 N N . PHE A 1 195 ? -5.853 2.144 -15.375 1.00 98.12 195 PHE A N 1
ATOM 1566 C CA . PHE A 1 195 ? -4.958 1.644 -16.418 1.00 98.12 195 PHE A CA 1
ATOM 1567 C C . PHE A 1 195 ? -5.144 2.395 -17.739 1.00 98.12 195 PHE A C 1
ATOM 1569 O O . PHE A 1 195 ? -4.175 2.878 -18.319 1.00 98.12 195 PHE A O 1
ATOM 1576 N N . SER A 1 196 ? -6.390 2.547 -18.199 1.00 98.38 196 SER A N 1
ATOM 1577 C CA . SER A 1 196 ? -6.689 3.227 -19.465 1.00 98.38 196 SER A CA 1
ATOM 1578 C C . SER A 1 196 ? -6.249 4.691 -19.441 1.00 98.38 196 SER A C 1
ATOM 1580 O O . SER A 1 196 ? -5.658 5.169 -20.405 1.00 98.38 196 SER A O 1
ATOM 1582 N N . ILE A 1 197 ? -6.497 5.404 -18.339 1.00 96.75 197 ILE A N 1
ATOM 1583 C CA . ILE A 1 197 ? -6.058 6.794 -18.165 1.00 96.75 197 ILE A CA 1
ATOM 1584 C C . ILE A 1 197 ? -4.528 6.872 -18.176 1.00 96.75 197 ILE A C 1
ATOM 1586 O O . ILE A 1 197 ? -3.973 7.676 -18.922 1.00 96.75 197 ILE A O 1
ATOM 1590 N N . GLY A 1 198 ? -3.846 6.026 -17.398 1.00 95.44 198 GLY A N 1
ATOM 1591 C CA . GLY A 1 198 ? -2.383 5.983 -17.346 1.00 95.44 198 GLY A CA 1
ATOM 1592 C C . GLY A 1 198 ? -1.756 5.702 -18.712 1.00 95.44 198 GLY A C 1
ATOM 1593 O O . GLY A 1 198 ? -0.849 6.420 -19.134 1.00 95.44 198 GLY A O 1
ATOM 1594 N N . TYR A 1 199 ? -2.307 4.727 -19.440 1.00 97.31 199 TYR A N 1
ATOM 1595 C CA . TYR A 1 199 ? -1.901 4.399 -20.805 1.00 97.31 199 TYR A CA 1
ATOM 1596 C C . TYR A 1 199 ? -2.081 5.585 -21.751 1.00 97.31 199 TYR A C 1
ATOM 1598 O O . TYR A 1 199 ? -1.141 5.970 -22.437 1.00 97.31 199 TYR A O 1
ATOM 1606 N N . LEU A 1 200 ? -3.262 6.211 -21.770 1.00 96.00 200 LEU A N 1
ATOM 1607 C CA . LEU A 1 200 ? -3.545 7.340 -22.661 1.00 96.00 200 LEU A CA 1
ATOM 1608 C C . LEU A 1 200 ? -2.669 8.565 -22.374 1.00 96.00 200 LEU A C 1
ATOM 1610 O O . LEU A 1 200 ? -2.320 9.284 -23.310 1.00 96.00 200 LEU A O 1
ATOM 1614 N N . ILE A 1 201 ? -2.323 8.809 -21.106 1.00 92.25 201 ILE A N 1
ATOM 1615 C CA . ILE A 1 201 ? -1.400 9.882 -20.714 1.00 92.25 201 ILE A CA 1
ATOM 1616 C C . ILE A 1 201 ? -0.000 9.583 -21.255 1.00 92.25 201 ILE A C 1
ATOM 1618 O O . ILE A 1 201 ? 0.577 10.420 -21.945 1.00 92.25 201 ILE A O 1
ATOM 1622 N N . MET A 1 202 ? 0.535 8.389 -20.988 1.00 90.56 202 MET A N 1
ATOM 1623 C CA . MET A 1 202 ? 1.926 8.077 -21.328 1.00 90.56 202 MET A CA 1
ATOM 1624 C C . MET A 1 202 ? 2.152 7.714 -22.790 1.00 90.56 202 MET A C 1
ATOM 1626 O O . MET A 1 202 ? 3.234 7.964 -23.307 1.00 90.56 202 MET A O 1
ATOM 1630 N N . ASN A 1 203 ? 1.129 7.235 -23.494 1.00 92.81 203 ASN A N 1
ATOM 1631 C CA . ASN A 1 203 ? 1.202 6.961 -24.928 1.00 92.81 203 ASN A CA 1
ATOM 1632 C C . ASN A 1 203 ? 1.490 8.220 -25.761 1.00 92.81 203 ASN A C 1
ATOM 1634 O O . ASN A 1 203 ? 2.055 8.126 -26.849 1.00 92.81 203 ASN A O 1
ATOM 1638 N N . GLN A 1 204 ? 1.180 9.414 -25.242 1.00 89.81 204 GLN A N 1
ATOM 1639 C CA . GLN A 1 204 ? 1.579 10.685 -25.865 1.00 89.81 204 GLN A CA 1
ATOM 1640 C C . GLN A 1 204 ? 3.100 10.891 -25.860 1.00 89.81 204 GLN A C 1
ATOM 1642 O O . GLN A 1 204 ? 3.619 11.631 -26.690 1.00 89.81 204 GLN A O 1
ATOM 1647 N N . PHE A 1 205 ? 3.805 10.210 -24.956 1.00 87.88 205 PHE A N 1
ATOM 1648 C CA . PHE A 1 205 ? 5.257 10.216 -24.809 1.00 87.88 205 PHE A CA 1
ATOM 1649 C C . PHE A 1 205 ? 5.911 8.950 -25.375 1.00 87.88 205 PHE A C 1
ATOM 1651 O O . PHE A 1 205 ? 7.104 8.749 -25.184 1.00 87.88 205 PHE A O 1
ATOM 1658 N N . SER A 1 206 ? 5.168 8.114 -26.109 1.00 87.75 206 SER A N 1
ATOM 1659 C CA . SER A 1 206 ? 5.706 6.898 -26.742 1.00 87.75 206 SER A CA 1
ATOM 1660 C C . SER A 1 206 ? 6.841 7.180 -27.732 1.00 87.75 206 SER A C 1
ATOM 1662 O O . SER A 1 206 ? 7.655 6.306 -27.988 1.00 87.75 206 SER A O 1
ATOM 1664 N N . PHE A 1 207 ? 6.966 8.407 -28.248 1.00 84.75 207 PHE A N 1
ATOM 1665 C CA . PHE A 1 207 ? 8.121 8.807 -29.058 1.00 84.75 207 PHE A CA 1
ATOM 1666 C C . PHE A 1 207 ? 9.451 8.767 -28.281 1.00 84.75 207 PHE A C 1
ATOM 1668 O O . PHE A 1 207 ? 10.496 8.647 -28.908 1.00 84.75 207 PHE A O 1
ATOM 1675 N N . LEU A 1 208 ? 9.409 8.836 -26.943 1.00 85.75 208 LEU A N 1
ATOM 1676 C CA . LEU A 1 208 ? 10.561 8.665 -26.050 1.00 85.75 208 LEU A CA 1
ATOM 1677 C C . LEU A 1 208 ? 10.827 7.192 -25.711 1.00 85.75 208 LEU A C 1
ATOM 1679 O O . LEU A 1 208 ? 11.726 6.907 -24.925 1.00 85.75 208 LEU A O 1
ATOM 1683 N N . SER A 1 209 ? 10.047 6.243 -26.246 1.00 85.56 209 SER A N 1
ATOM 1684 C CA . SER A 1 209 ? 10.182 4.832 -25.873 1.00 85.56 209 SER A CA 1
ATOM 1685 C C . SER A 1 209 ? 11.571 4.288 -26.183 1.00 85.56 209 SER A C 1
ATOM 1687 O O . SER A 1 209 ? 12.066 3.477 -25.413 1.00 85.56 209 SER A O 1
ATOM 1689 N N . GLY A 1 210 ? 12.181 4.718 -27.297 1.00 81.81 210 GLY A N 1
ATOM 1690 C CA . GLY A 1 210 ? 13.546 4.347 -27.684 1.00 81.81 210 GLY A CA 1
ATOM 1691 C C . GLY A 1 210 ? 14.549 4.824 -26.642 1.00 81.81 210 GLY A C 1
ATOM 1692 O O . GLY A 1 210 ? 15.122 3.996 -25.952 1.00 81.81 210 GLY A O 1
ATOM 1693 N N . ASP A 1 211 ? 14.622 6.139 -26.423 1.00 83.00 211 ASP A N 1
ATOM 1694 C CA . ASP A 1 211 ? 15.523 6.755 -25.439 1.00 83.00 211 ASP A CA 1
ATOM 1695 C C . ASP A 1 211 ? 15.360 6.160 -24.027 1.00 83.00 211 ASP A C 1
ATOM 1697 O O . ASP A 1 211 ? 16.334 5.930 -23.316 1.00 83.00 211 ASP A O 1
ATOM 1701 N N . ILE A 1 212 ? 14.122 5.891 -23.601 1.00 80.12 212 ILE A N 1
ATOM 1702 C CA . ILE A 1 212 ? 13.844 5.288 -22.291 1.00 80.12 212 ILE A CA 1
ATOM 1703 C C . ILE A 1 212 ? 14.259 3.825 -22.257 1.00 80.12 212 ILE A C 1
ATOM 1705 O O . ILE A 1 212 ? 14.788 3.378 -21.244 1.00 80.12 212 ILE A O 1
ATOM 1709 N N . THR A 1 213 ? 14.019 3.077 -23.334 1.00 80.38 213 THR A N 1
ATOM 1710 C CA . THR A 1 213 ? 14.485 1.691 -23.423 1.00 80.38 213 THR A CA 1
ATOM 1711 C C . THR A 1 213 ? 16.003 1.674 -23.365 1.00 80.38 213 THR A C 1
ATOM 1713 O O . THR A 1 213 ? 16.537 0.971 -22.524 1.00 80.38 213 THR A O 1
ATOM 1716 N N . ASP A 1 214 ? 16.687 2.528 -24.121 1.00 77.06 214 ASP A N 1
ATOM 1717 C CA . ASP A 1 214 ? 18.147 2.619 -24.130 1.00 77.06 214 ASP A CA 1
ATOM 1718 C C . ASP A 1 214 ? 18.704 2.983 -22.741 1.00 77.06 214 ASP A C 1
ATOM 1720 O O . ASP A 1 214 ? 19.663 2.370 -22.289 1.00 77.06 214 ASP A O 1
ATOM 1724 N N . ILE A 1 215 ? 18.058 3.884 -21.986 1.00 74.50 215 ILE A N 1
ATOM 1725 C CA . ILE A 1 215 ? 18.424 4.169 -20.581 1.00 74.50 215 ILE A CA 1
ATOM 1726 C C . ILE A 1 215 ? 18.205 2.950 -19.669 1.00 74.50 215 ILE A C 1
ATOM 1728 O O . ILE A 1 215 ? 18.986 2.682 -18.753 1.00 74.50 215 ILE A O 1
ATOM 1732 N N . LEU A 1 216 ? 17.103 2.229 -19.867 1.00 70.94 216 LEU A N 1
ATOM 1733 C CA . LEU A 1 216 ? 16.757 1.069 -19.049 1.00 70.94 216 LEU A CA 1
ATOM 1734 C C . LEU A 1 216 ? 17.633 -0.146 -19.370 1.00 70.94 216 LEU A C 1
ATOM 1736 O O . LEU A 1 216 ? 17.831 -0.993 -18.503 1.00 70.94 216 LEU A O 1
ATOM 1740 N N . VAL A 1 217 ? 18.146 -0.232 -20.591 1.00 67.38 217 VAL A N 1
ATOM 1741 C CA . VAL A 1 217 ? 18.686 -1.458 -21.175 1.00 67.38 217 VAL A CA 1
ATOM 1742 C C . VAL A 1 217 ? 20.180 -1.371 -21.495 1.00 67.38 217 VAL A C 1
ATOM 1744 O O . VAL A 1 217 ? 20.816 -2.416 -21.504 1.00 67.38 217 VAL A O 1
ATOM 1747 N 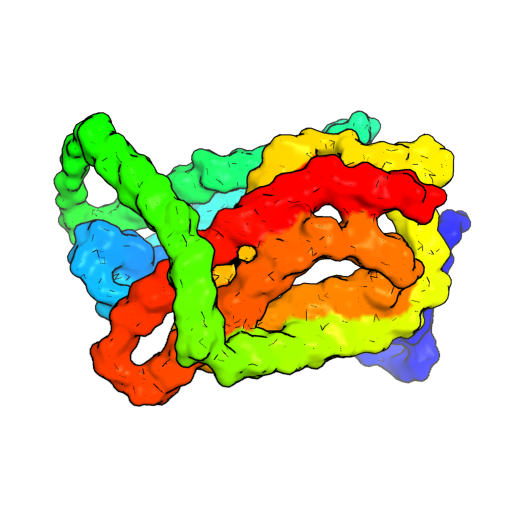N . ASP A 1 218 ? 20.713 -0.158 -21.683 1.00 63.97 218 ASP A N 1
ATOM 1748 C CA . ASP A 1 218 ? 22.033 0.216 -22.223 1.00 63.97 218 ASP A CA 1
ATOM 1749 C C . ASP A 1 218 ? 22.981 -0.942 -22.601 1.00 63.97 218 ASP A C 1
ATOM 1751 O O . ASP A 1 218 ? 23.443 -1.705 -21.745 1.00 63.97 218 ASP A O 1
ATOM 1755 N N . ASP A 1 219 ? 23.349 -0.996 -23.888 1.00 51.94 219 ASP A N 1
ATOM 1756 C CA . ASP A 1 219 ? 24.140 -2.037 -24.574 1.00 51.94 219 ASP A CA 1
ATOM 1757 C C . ASP A 1 219 ? 25.486 -2.389 -23.899 1.00 51.94 219 ASP A C 1
ATOM 1759 O O . ASP A 1 219 ? 26.093 -3.423 -24.192 1.00 51.94 219 ASP A O 1
ATOM 1763 N N . TRP A 1 220 ? 25.974 -1.542 -22.991 1.00 50.69 220 TRP A N 1
ATOM 1764 C CA . TRP A 1 220 ? 27.233 -1.719 -22.260 1.00 50.69 220 TRP A CA 1
ATOM 1765 C C . TRP A 1 220 ? 27.069 -2.394 -20.887 1.00 50.69 220 TRP A C 1
ATOM 1767 O O . TRP A 1 220 ? 28.064 -2.617 -20.196 1.00 50.69 220 TRP A O 1
ATOM 1777 N N . GLY A 1 221 ? 25.843 -2.759 -20.495 1.00 50.62 221 GLY A N 1
ATOM 1778 C CA . GLY A 1 221 ? 25.546 -3.414 -19.216 1.00 50.62 221 GLY A CA 1
ATOM 1779 C C . GLY A 1 221 ? 25.430 -2.457 -18.023 1.00 50.62 221 GLY A C 1
ATOM 1780 O O . GLY A 1 221 ? 25.320 -2.920 -16.888 1.00 50.62 221 GLY A O 1
ATOM 1781 N N . GLU A 1 222 ? 25.437 -1.143 -18.271 1.00 53.53 222 GLU A N 1
ATOM 1782 C CA . GLU A 1 222 ? 25.266 -0.086 -17.257 1.00 53.53 222 GLU A CA 1
ATOM 1783 C C . GLU A 1 222 ? 23.809 0.401 -17.125 1.00 53.53 222 GLU A C 1
ATOM 1785 O O . GLU A 1 222 ? 23.491 1.173 -16.219 1.00 53.53 222 GLU A O 1
ATOM 1790 N N . GLY A 1 223 ? 22.904 -0.075 -17.989 1.00 55.59 223 GLY A N 1
ATOM 1791 C CA . GLY A 1 223 ? 21.473 0.210 -17.906 1.00 55.59 223 GLY A CA 1
ATOM 1792 C C . GLY A 1 223 ? 20.834 -0.385 -16.647 1.00 55.59 223 GLY A C 1
ATOM 1793 O O . GLY A 1 223 ? 21.343 -1.338 -16.053 1.00 55.59 223 GLY A O 1
ATOM 1794 N N . LEU A 1 224 ? 19.672 0.142 -16.253 1.00 56.50 224 LEU A N 1
ATOM 1795 C CA . LEU A 1 224 ? 18.936 -0.277 -15.045 1.00 56.50 224 LEU A CA 1
ATOM 1796 C C . LEU A 1 224 ? 18.629 -1.796 -15.011 1.00 56.50 224 LEU A C 1
ATOM 1798 O O . LEU A 1 224 ? 18.533 -2.379 -13.931 1.00 56.50 224 LEU A O 1
ATOM 1802 N N . PHE A 1 225 ? 18.545 -2.435 -16.186 1.00 58.25 225 PHE A N 1
ATOM 1803 C CA . PHE A 1 225 ? 18.391 -3.881 -16.400 1.00 58.25 225 PHE A CA 1
ATOM 1804 C C . PHE A 1 225 ? 19.613 -4.568 -17.042 1.00 58.25 225 PHE A C 1
ATOM 1806 O O . PHE A 1 225 ? 19.554 -5.765 -17.327 1.00 58.25 225 PHE A O 1
ATOM 1813 N N . GLY A 1 226 ? 20.722 -3.849 -17.259 1.00 50.00 226 GLY A N 1
ATOM 1814 C CA . GLY A 1 226 ? 21.936 -4.347 -17.926 1.00 50.00 226 GLY A CA 1
ATOM 1815 C C . GLY A 1 226 ? 22.610 -5.519 -17.201 1.00 50.00 226 GLY A C 1
ATOM 1816 O O . GLY A 1 226 ? 23.351 -6.299 -17.802 1.00 50.00 226 GLY A O 1
ATOM 1817 N N . THR A 1 227 ? 22.279 -5.715 -15.921 1.00 60.38 227 THR A N 1
ATOM 1818 C CA . THR A 1 227 ? 22.478 -6.980 -15.210 1.00 60.38 227 THR A CA 1
ATOM 1819 C C . THR A 1 227 ? 21.208 -7.346 -14.432 1.00 60.38 227 THR A C 1
ATOM 1821 O O . THR A 1 227 ? 20.572 -6.467 -13.850 1.00 60.38 227 THR A O 1
ATOM 1824 N N . PRO A 1 228 ? 20.821 -8.634 -14.361 1.00 57.81 228 PRO A N 1
ATOM 1825 C CA . PRO A 1 228 ? 19.588 -9.047 -13.685 1.00 57.81 228 PRO A CA 1
ATOM 1826 C C . PRO A 1 228 ? 19.599 -8.785 -12.169 1.00 57.81 228 PRO A C 1
ATOM 1828 O O . PRO A 1 228 ? 18.557 -8.875 -11.532 1.00 57.81 228 PRO A O 1
ATOM 1831 N N . TYR A 1 229 ? 20.753 -8.465 -11.578 1.00 63.78 229 TYR A N 1
ATOM 1832 C CA . TYR A 1 229 ? 20.904 -8.241 -10.141 1.00 63.78 229 TYR A CA 1
ATOM 1833 C C . TYR A 1 229 ? 21.826 -7.043 -9.883 1.00 63.78 229 TYR A C 1
ATOM 1835 O O . TYR A 1 229 ? 22.960 -7.202 -9.432 1.00 63.78 229 TYR A O 1
ATOM 1843 N N . THR A 1 230 ? 21.347 -5.839 -10.196 1.00 58.62 230 THR A N 1
ATOM 1844 C CA . THR A 1 230 ? 22.018 -4.577 -9.829 1.00 58.62 230 THR A CA 1
ATOM 1845 C C . THR A 1 230 ? 21.941 -4.300 -8.320 1.00 58.62 230 THR A C 1
ATOM 1847 O O . THR A 1 230 ? 22.760 -3.567 -7.767 1.00 58.62 230 THR A O 1
ATOM 1850 N N . SER A 1 231 ? 20.995 -4.936 -7.629 1.00 63.28 231 SER A N 1
ATOM 1851 C CA . SER A 1 231 ? 20.756 -4.875 -6.186 1.00 63.28 231 SER A CA 1
ATOM 1852 C C . SER A 1 231 ? 20.881 -6.256 -5.526 1.00 63.28 231 SER A C 1
ATOM 1854 O O . SER A 1 231 ? 21.053 -7.281 -6.186 1.00 63.28 231 SER A O 1
ATOM 1856 N N . LEU A 1 232 ? 20.830 -6.293 -4.187 1.00 75.31 232 LEU A N 1
ATOM 1857 C CA . LEU A 1 232 ? 20.812 -7.536 -3.410 1.00 75.31 232 LEU A CA 1
ATOM 1858 C C . LEU A 1 232 ? 19.385 -8.119 -3.416 1.00 75.31 232 LEU A C 1
ATOM 1860 O O . LEU A 1 232 ? 18.561 -7.643 -2.630 1.00 75.31 232 LEU A O 1
ATOM 1864 N N . PRO A 1 233 ? 19.091 -9.201 -4.169 1.00 79.12 233 PRO A N 1
ATOM 1865 C CA . PRO A 1 233 ? 17.708 -9.614 -4.446 1.00 79.12 233 PRO A CA 1
ATOM 1866 C C . PRO A 1 233 ? 16.918 -9.972 -3.185 1.00 79.12 233 PRO A C 1
ATOM 1868 O O . PRO A 1 233 ? 15.718 -9.746 -3.086 1.00 79.12 233 PRO A O 1
ATOM 1871 N N . PHE A 1 234 ? 17.601 -10.492 -2.161 1.00 82.00 234 PHE A N 1
ATOM 1872 C CA . PHE A 1 234 ? 16.984 -10.765 -0.863 1.00 82.00 234 PHE A CA 1
ATOM 1873 C C . PHE A 1 234 ? 16.459 -9.508 -0.170 1.00 82.00 234 PHE A C 1
ATOM 1875 O O . PHE A 1 234 ? 15.430 -9.578 0.496 1.00 82.00 234 PHE A O 1
ATOM 1882 N N . ILE A 1 235 ? 17.163 -8.383 -0.291 1.00 79.00 235 ILE A N 1
ATOM 1883 C CA . ILE A 1 235 ? 16.718 -7.119 0.293 1.00 79.00 235 ILE A CA 1
ATOM 1884 C C . ILE A 1 235 ? 15.511 -6.590 -0.486 1.00 79.00 235 ILE A C 1
ATOM 1886 O O . ILE A 1 235 ? 14.545 -6.137 0.130 1.00 79.00 235 ILE A O 1
ATOM 1890 N N . ASP A 1 236 ? 15.524 -6.736 -1.809 1.00 80.50 236 ASP A N 1
ATOM 1891 C CA . ASP A 1 236 ? 14.431 -6.285 -2.670 1.00 80.50 236 ASP A CA 1
ATOM 1892 C C . ASP A 1 236 ? 13.143 -7.071 -2.423 1.00 80.50 236 ASP A C 1
ATOM 1894 O O . ASP A 1 236 ? 12.075 -6.470 -2.364 1.00 80.50 236 ASP A O 1
ATOM 1898 N N . VAL A 1 237 ? 13.223 -8.381 -2.138 1.00 87.31 237 VAL A N 1
ATOM 1899 C CA . VAL A 1 237 ? 12.046 -9.158 -1.702 1.00 87.31 237 VAL A CA 1
ATOM 1900 C C . VAL A 1 237 ? 11.373 -8.510 -0.500 1.00 87.31 237 VAL A C 1
ATOM 1902 O O . VAL A 1 237 ? 10.153 -8.364 -0.488 1.00 87.31 237 VAL A O 1
ATOM 1905 N N . PHE A 1 238 ? 12.139 -8.124 0.525 1.00 84.81 238 PHE A N 1
ATOM 1906 C CA . PHE A 1 238 ? 11.554 -7.462 1.688 1.00 84.81 238 PHE A CA 1
ATOM 1907 C C . PHE A 1 238 ? 10.989 -6.097 1.305 1.00 84.81 238 PHE A C 1
ATOM 1909 O O . PHE A 1 238 ? 9.862 -5.790 1.684 1.00 84.81 238 PHE A O 1
ATOM 1916 N N . TYR A 1 239 ? 11.731 -5.302 0.535 1.00 81.75 239 TYR A N 1
ATOM 1917 C CA . TYR A 1 239 ? 11.271 -3.994 0.082 1.00 81.75 239 TYR A CA 1
ATOM 1918 C C . TYR A 1 239 ? 9.925 -4.082 -0.655 1.00 81.75 239 TYR A C 1
ATOM 1920 O O . TYR A 1 239 ? 8.954 -3.471 -0.205 1.00 81.75 239 TYR A O 1
ATOM 1928 N N . TYR A 1 240 ? 9.835 -4.899 -1.708 1.00 86.62 240 TYR A N 1
ATOM 1929 C CA . TYR A 1 240 ? 8.609 -5.099 -2.484 1.00 86.62 240 TYR A CA 1
ATOM 1930 C C . TYR A 1 240 ? 7.490 -5.696 -1.633 1.00 86.62 240 TYR A C 1
ATOM 1932 O O . TYR A 1 240 ? 6.355 -5.225 -1.681 1.00 86.62 240 TYR A O 1
ATOM 1940 N N . PHE A 1 241 ? 7.800 -6.677 -0.776 1.00 91.06 241 PHE A N 1
ATOM 1941 C CA . PHE A 1 241 ? 6.810 -7.279 0.113 1.00 91.06 241 PHE A CA 1
ATOM 1942 C C . PHE A 1 241 ? 6.175 -6.247 1.046 1.00 91.06 241 PHE A C 1
ATOM 1944 O O . PHE A 1 241 ? 4.949 -6.181 1.132 1.00 91.06 241 PHE A O 1
ATOM 1951 N N . PHE A 1 242 ? 6.974 -5.437 1.745 1.00 85.56 242 PHE A N 1
ATOM 1952 C CA . PHE A 1 242 ? 6.450 -4.445 2.687 1.00 85.56 242 PHE A CA 1
ATOM 1953 C C . PHE A 1 242 ? 5.778 -3.274 1.973 1.00 85.56 242 PHE A C 1
ATOM 1955 O O . PHE A 1 242 ? 4.735 -2.810 2.434 1.00 85.56 242 PHE A O 1
ATOM 1962 N N . HIS A 1 243 ? 6.320 -2.835 0.835 1.00 84.62 243 HIS A N 1
ATOM 1963 C CA . HIS A 1 243 ? 5.695 -1.802 0.015 1.00 84.62 243 HIS A CA 1
ATOM 1964 C C . 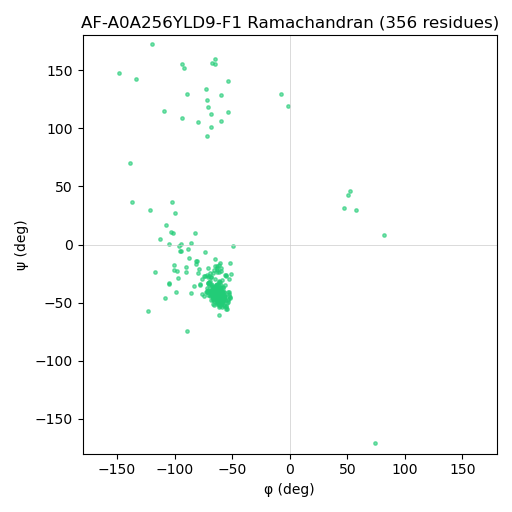HI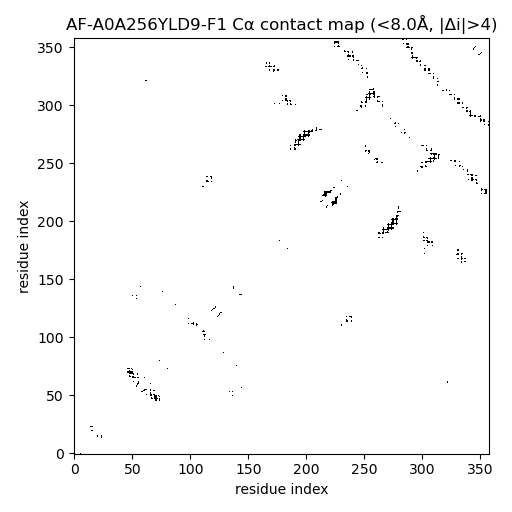S A 1 243 ? 4.291 -2.226 -0.437 1.00 84.62 243 HIS A C 1
ATOM 1966 O O . HIS A 1 243 ? 3.310 -1.552 -0.122 1.00 84.62 243 HIS A O 1
ATOM 1972 N N . ASN A 1 244 ? 4.176 -3.396 -1.066 1.00 91.31 244 ASN A N 1
ATOM 1973 C CA . ASN A 1 244 ? 2.899 -3.906 -1.558 1.00 91.31 244 ASN A CA 1
ATOM 1974 C C . ASN A 1 244 ? 1.961 -4.309 -0.414 1.00 91.31 244 ASN A C 1
ATOM 1976 O O . ASN A 1 244 ? 0.751 -4.124 -0.515 1.00 91.31 244 ASN A O 1
ATOM 1980 N N . THR A 1 245 ? 2.489 -4.771 0.723 1.00 93.12 245 THR A N 1
ATOM 1981 C CA . THR A 1 245 ? 1.689 -4.987 1.940 1.00 93.12 245 THR A CA 1
ATOM 1982 C C . THR A 1 245 ? 1.008 -3.700 2.395 1.00 93.12 245 THR A C 1
ATOM 1984 O O . THR A 1 245 ? -0.189 -3.726 2.677 1.00 93.12 245 THR A O 1
ATOM 1987 N N . ASN A 1 246 ? 1.728 -2.574 2.430 1.00 87.94 246 ASN A N 1
ATOM 1988 C CA . ASN A 1 246 ? 1.140 -1.289 2.809 1.00 87.94 246 ASN A CA 1
ATOM 1989 C C . ASN A 1 246 ? 0.020 -0.894 1.846 1.00 87.94 246 ASN A C 1
ATOM 1991 O O . ASN A 1 246 ? -1.072 -0.577 2.301 1.00 87.94 246 ASN A O 1
ATOM 1995 N N . VAL A 1 247 ? 0.233 -1.031 0.532 1.00 91.25 247 VAL A N 1
ATOM 1996 C CA . VAL A 1 247 ? -0.808 -0.764 -0.477 1.00 91.25 247 VAL A CA 1
ATOM 1997 C C . VAL A 1 247 ? -2.057 -1.623 -0.238 1.00 91.25 247 VAL A C 1
ATOM 1999 O O . VAL A 1 247 ? -3.174 -1.108 -0.237 1.00 91.25 247 VAL A O 1
ATOM 2002 N N . ILE A 1 248 ? -1.896 -2.925 0.021 1.00 95.88 248 ILE A N 1
ATOM 2003 C CA . ILE A 1 248 ? -3.009 -3.844 0.309 1.00 95.88 248 I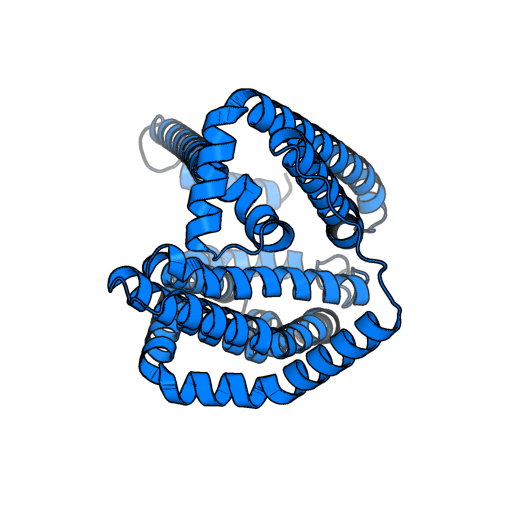LE A CA 1
ATOM 2004 C C . ILE A 1 248 ? -3.772 -3.450 1.577 1.00 95.88 248 ILE A C 1
ATOM 2006 O O . ILE A 1 248 ? -5.009 -3.437 1.580 1.00 95.88 248 ILE A O 1
ATOM 2010 N N . ILE A 1 249 ? -3.060 -3.143 2.660 1.00 93.38 249 ILE A N 1
ATOM 2011 C CA . ILE A 1 249 ? -3.682 -2.761 3.931 1.00 93.38 249 ILE A CA 1
ATOM 2012 C C . ILE A 1 249 ? -4.371 -1.399 3.804 1.00 93.38 249 ILE A C 1
ATOM 2014 O O . ILE A 1 249 ? -5.520 -1.272 4.227 1.00 93.38 249 ILE A O 1
ATOM 2018 N N . ASP A 1 250 ? -3.740 -0.427 3.147 1.00 90.25 250 ASP A N 1
ATOM 2019 C CA . ASP A 1 250 ? -4.303 0.900 2.901 1.00 90.25 250 ASP A CA 1
ATOM 2020 C C . ASP A 1 250 ? -5.574 0.814 2.055 1.00 90.25 250 ASP A C 1
ATOM 2022 O O . ASP A 1 250 ? -6.600 1.389 2.415 1.00 90.25 250 ASP A O 1
ATOM 2026 N N . LEU A 1 251 ? -5.572 0.040 0.968 1.00 95.38 251 LEU A N 1
ATOM 2027 C CA . LEU A 1 251 ? -6.771 -0.162 0.151 1.00 95.38 251 LEU A CA 1
ATOM 2028 C C . LEU A 1 251 ? -7.893 -0.837 0.941 1.00 95.38 251 LEU A C 1
ATOM 2030 O O . LEU A 1 251 ? -9.038 -0.387 0.872 1.00 95.38 251 LEU A O 1
ATOM 2034 N N . SER A 1 252 ? -7.562 -1.856 1.738 1.00 95.69 252 SER A N 1
ATOM 2035 C CA . SER A 1 252 ? -8.534 -2.561 2.580 1.00 95.69 252 SER A CA 1
ATOM 2036 C C . SER A 1 252 ? -9.134 -1.645 3.653 1.00 95.69 252 SER A C 1
ATOM 2038 O O . SER A 1 252 ? -10.338 -1.676 3.899 1.00 95.69 252 SER A O 1
ATOM 2040 N N . LEU A 1 253 ? -8.323 -0.803 4.298 1.00 93.12 253 LEU A N 1
ATOM 2041 C CA . LEU A 1 253 ? -8.756 0.029 5.424 1.00 93.12 253 LEU A CA 1
ATOM 2042 C C . LEU A 1 253 ? -9.296 1.395 5.021 1.00 93.12 253 LEU A C 1
ATOM 2044 O O . LEU A 1 253 ? -10.119 1.953 5.746 1.00 93.12 253 LEU A O 1
ATOM 2048 N N . SER A 1 254 ? -8.911 1.919 3.858 1.00 91.06 254 SER A N 1
ATOM 2049 C CA . SER A 1 254 ? -9.352 3.231 3.369 1.00 91.06 254 SER A CA 1
ATOM 2050 C C . SER A 1 254 ? -10.871 3.334 3.186 1.00 91.06 254 SER A C 1
ATOM 2052 O O . SER A 1 254 ? -11.412 4.440 3.196 1.00 91.06 254 SER A O 1
ATOM 2054 N N . GLY A 1 255 ? -11.577 2.194 3.160 1.00 91.31 255 GLY A N 1
ATOM 2055 C CA . GLY A 1 255 ? -13.030 2.101 3.314 1.00 91.31 255 GLY A CA 1
ATOM 2056 C C . GLY A 1 255 ? -13.586 2.828 4.545 1.00 91.31 255 GLY A C 1
ATOM 2057 O O . GLY A 1 255 ? -14.721 3.300 4.526 1.00 91.31 255 GLY A O 1
ATOM 2058 N N . MET A 1 256 ? -12.788 3.013 5.603 1.00 89.38 256 MET A N 1
ATOM 2059 C CA . MET A 1 256 ? -13.173 3.825 6.766 1.00 89.38 256 MET A CA 1
ATOM 2060 C C . MET A 1 256 ? -13.555 5.265 6.391 1.00 89.38 256 MET A C 1
ATOM 2062 O O . MET A 1 256 ? -14.354 5.896 7.080 1.00 89.38 256 MET A O 1
ATOM 2066 N N . PHE A 1 257 ? -13.010 5.764 5.280 1.00 85.69 257 PHE A N 1
ATOM 2067 C CA . PHE A 1 257 ? -13.284 7.073 4.697 1.00 85.69 257 PHE A CA 1
ATOM 2068 C C . PHE A 1 257 ? -14.234 6.961 3.496 1.00 85.69 257 PHE A C 1
ATOM 2070 O O . PHE A 1 257 ? -14.114 7.712 2.527 1.00 85.69 257 PHE A O 1
ATOM 2077 N N . PHE A 1 258 ? -15.205 6.043 3.576 1.00 90.69 258 PHE A N 1
ATOM 2078 C CA . PHE A 1 258 ? -16.199 5.748 2.540 1.00 90.69 258 PHE A CA 1
ATOM 2079 C C . PHE A 1 258 ? -15.623 4.972 1.343 1.00 90.69 258 PHE A C 1
ATOM 2081 O O . PHE A 1 258 ? -14.515 4.453 1.375 1.00 90.69 258 PHE A O 1
ATOM 2088 N N . VAL A 1 259 ? -16.412 4.835 0.273 1.00 94.50 259 VAL A N 1
ATOM 2089 C CA . VAL A 1 259 ? -16.059 3.999 -0.891 1.00 94.50 259 VAL A CA 1
ATOM 2090 C C . VAL A 1 259 ? -15.064 4.652 -1.851 1.00 94.50 259 VAL A C 1
ATOM 2092 O O . VAL A 1 259 ? -14.436 3.952 -2.634 1.00 94.50 259 VAL A O 1
ATOM 2095 N N . LEU A 1 260 ? -14.927 5.981 -1.830 1.00 93.38 260 LEU A N 1
ATOM 2096 C CA . LEU A 1 260 ? -14.130 6.699 -2.826 1.00 93.38 260 LEU A CA 1
ATOM 2097 C C . LEU A 1 260 ? -12.617 6.436 -2.694 1.00 93.38 260 LEU A C 1
ATOM 2099 O O . LEU A 1 260 ? -11.991 6.193 -3.724 1.00 93.38 260 LEU A O 1
ATOM 2103 N N . PRO A 1 261 ? -12.011 6.435 -1.490 1.00 93.56 261 PRO A N 1
ATOM 2104 C CA . PRO A 1 261 ? -10.569 6.229 -1.361 1.00 93.56 261 PRO A CA 1
ATOM 2105 C C . PRO A 1 261 ? -10.065 4.867 -1.872 1.00 93.56 261 PRO A C 1
ATOM 2107 O O . PRO A 1 261 ? -9.108 4.892 -2.645 1.00 93.56 261 PRO A O 1
ATOM 2110 N N . PRO A 1 262 ? -10.718 3.713 -1.596 1.00 95.88 262 PRO A N 1
ATOM 2111 C CA . PRO A 1 262 ? -10.337 2.448 -2.230 1.00 95.88 262 PRO A CA 1
ATOM 2112 C C . PRO A 1 262 ? -10.390 2.500 -3.768 1.00 95.88 262 PRO A C 1
ATOM 2114 O O . PRO A 1 262 ? -9.492 1.988 -4.433 1.00 95.88 262 PRO A O 1
ATOM 2117 N N . LEU A 1 263 ? -11.412 3.149 -4.351 1.00 97.62 263 LEU A N 1
ATOM 2118 C CA . LEU A 1 263 ? -11.548 3.281 -5.812 1.00 97.62 263 LEU A CA 1
ATOM 2119 C C . LEU A 1 263 ? -10.445 4.145 -6.425 1.00 97.62 263 LEU A C 1
ATOM 2121 O O . LEU A 1 263 ? -9.901 3.802 -7.474 1.00 97.62 263 LEU A O 1
ATOM 2125 N N . LEU A 1 264 ? -10.119 5.272 -5.790 1.00 93.81 264 LEU A N 1
ATOM 2126 C CA . LEU A 1 264 ? -9.033 6.136 -6.246 1.00 93.81 264 LEU A CA 1
ATOM 2127 C C . LEU A 1 264 ? -7.685 5.435 -6.104 1.00 93.81 264 LEU A C 1
ATOM 2129 O O . LEU A 1 264 ? -6.898 5.471 -7.043 1.00 93.81 264 LEU A O 1
ATOM 2133 N N . GLY A 1 265 ? -7.452 4.754 -4.980 1.00 92.69 265 GLY A N 1
ATOM 2134 C CA . GLY A 1 265 ? -6.226 4.001 -4.741 1.00 92.69 265 GLY A CA 1
ATOM 2135 C C . GLY A 1 265 ? -5.988 2.945 -5.820 1.00 92.69 265 GLY A C 1
ATOM 2136 O O . GLY A 1 265 ? -4.957 2.988 -6.484 1.00 92.69 265 GLY A O 1
ATOM 2137 N N . VAL A 1 266 ? -6.974 2.076 -6.090 1.00 97.75 266 VAL A N 1
ATOM 2138 C CA . VAL A 1 266 ? -6.826 1.052 -7.140 1.00 97.75 266 VAL A CA 1
ATOM 2139 C C . VAL A 1 266 ? -6.654 1.667 -8.530 1.00 97.75 266 VAL A C 1
ATOM 2141 O O . VAL A 1 266 ? -5.904 1.138 -9.345 1.00 97.75 266 VAL A O 1
ATOM 2144 N N . SER A 1 267 ? -7.308 2.803 -8.805 1.00 97.44 267 SER A N 1
ATOM 2145 C CA . SER A 1 267 ? -7.178 3.498 -10.092 1.00 97.44 267 SER A CA 1
ATOM 2146 C C . SER A 1 267 ? -5.783 4.092 -10.274 1.00 97.44 267 SER A C 1
ATOM 2148 O O . SER A 1 267 ? -5.241 4.043 -11.373 1.00 97.44 267 SER A O 1
ATOM 2150 N N . ILE A 1 268 ? -5.188 4.645 -9.214 1.00 93.06 268 ILE A N 1
ATOM 2151 C CA . ILE A 1 268 ? -3.827 5.189 -9.248 1.00 93.06 268 ILE A CA 1
ATOM 2152 C C . ILE A 1 268 ? -2.821 4.049 -9.429 1.00 93.06 268 ILE A C 1
ATOM 2154 O O . ILE A 1 268 ? -1.994 4.128 -10.333 1.00 93.06 268 ILE A O 1
ATOM 2158 N N . THR A 1 269 ? -2.935 2.968 -8.651 1.00 92.62 269 THR A N 1
ATOM 2159 C CA . THR A 1 269 ? -2.037 1.806 -8.758 1.00 92.62 269 THR A CA 1
ATOM 2160 C C . THR A 1 269 ? -2.154 1.109 -10.116 1.00 92.62 269 THR A C 1
ATOM 2162 O O . THR A 1 269 ? -1.151 0.804 -10.745 1.00 92.62 269 THR A O 1
ATOM 2165 N N . ALA A 1 270 ? -3.361 0.899 -10.644 1.00 96.50 270 ALA A N 1
ATOM 2166 C CA . ALA A 1 270 ? -3.512 0.364 -11.999 1.00 96.50 270 ALA A CA 1
ATOM 2167 C C . ALA A 1 270 ? -3.086 1.380 -13.075 1.00 96.50 270 ALA A C 1
ATOM 2169 O O . ALA A 1 270 ? -2.650 1.003 -14.162 1.00 96.50 270 ALA A O 1
ATOM 2170 N N . GLY A 1 271 ? -3.188 2.674 -12.772 1.00 95.50 271 GLY A N 1
ATOM 2171 C CA . GLY A 1 271 ? -2.720 3.758 -13.623 1.00 95.50 271 GLY A CA 1
ATOM 2172 C C . GLY A 1 271 ? -1.216 3.735 -13.834 1.00 95.50 271 GLY A C 1
ATOM 2173 O O . GLY A 1 271 ? -0.796 3.892 -14.974 1.00 95.50 271 GLY A O 1
ATOM 2174 N N . THR A 1 272 ? -0.403 3.465 -12.809 1.00 92.00 272 THR A N 1
ATOM 2175 C CA . THR A 1 272 ? 1.060 3.345 -12.975 1.00 92.00 272 THR A CA 1
ATOM 2176 C C . THR A 1 272 ? 1.440 2.170 -13.883 1.00 92.00 272 THR A C 1
ATOM 2178 O O . THR A 1 272 ? 2.327 2.302 -14.724 1.00 92.00 272 THR A O 1
ATOM 2181 N N . ILE A 1 273 ? 0.704 1.057 -13.808 1.00 94.62 273 ILE A N 1
ATOM 2182 C CA . ILE A 1 273 ? 0.827 -0.071 -14.748 1.00 94.62 273 ILE A CA 1
ATOM 2183 C C . ILE A 1 273 ? 0.471 0.388 -16.171 1.00 94.62 273 ILE A C 1
ATOM 2185 O O . ILE A 1 273 ? 1.221 0.141 -17.114 1.00 94.62 273 ILE A O 1
ATOM 2189 N N . GLY A 1 274 ? -0.644 1.105 -16.338 1.00 96.19 274 GLY A N 1
ATOM 2190 C CA . GLY A 1 274 ? -1.045 1.674 -17.627 1.00 96.19 274 GLY A CA 1
ATOM 2191 C C . GLY A 1 274 ? -0.005 2.631 -18.206 1.00 96.19 274 GLY A C 1
ATOM 2192 O O . GLY A 1 274 ? 0.294 2.568 -19.395 1.00 96.19 274 GLY A O 1
ATOM 2193 N N . MET A 1 275 ? 0.592 3.472 -17.359 1.00 92.94 275 MET A N 1
ATOM 2194 C CA . MET A 1 275 ? 1.677 4.384 -17.720 1.00 92.94 275 MET A CA 1
ATOM 2195 C C . MET A 1 275 ? 2.873 3.626 -18.306 1.00 92.94 275 MET A C 1
ATOM 2197 O O . MET A 1 275 ? 3.374 4.022 -19.357 1.00 92.94 275 MET A O 1
ATOM 2201 N N . LEU A 1 276 ? 3.271 2.507 -17.686 1.00 91.19 276 LEU A N 1
ATOM 2202 C CA . LEU A 1 276 ? 4.357 1.658 -18.183 1.00 91.19 276 LEU A CA 1
ATOM 2203 C C . LEU A 1 276 ? 4.056 1.110 -19.586 1.00 91.19 276 LEU A C 1
ATOM 2205 O O . LEU A 1 276 ? 4.890 1.222 -20.480 1.00 91.19 276 LEU A O 1
ATOM 2209 N N . TYR A 1 277 ? 2.845 0.587 -19.804 1.00 94.81 277 TYR A N 1
ATOM 2210 C CA . TYR A 1 277 ? 2.399 0.114 -21.123 1.00 94.81 277 TYR A CA 1
ATOM 2211 C C . TYR A 1 277 ? 2.240 1.233 -22.158 1.00 94.81 277 TYR A C 1
ATOM 2213 O O . TYR A 1 277 ? 2.267 0.963 -23.356 1.00 94.81 277 TYR A O 1
ATOM 2221 N N . GLY A 1 278 ? 2.016 2.471 -21.715 1.00 93.00 278 GLY A N 1
ATOM 2222 C CA . GLY A 1 278 ? 1.914 3.629 -22.597 1.00 93.00 278 GLY A CA 1
ATOM 2223 C C . GLY A 1 278 ? 3.272 4.101 -23.112 1.00 93.00 278 GLY A C 1
ATOM 2224 O O . GLY A 1 278 ? 3.336 4.631 -24.216 1.00 93.00 278 GLY A O 1
ATOM 2225 N N . ILE A 1 279 ? 4.346 3.912 -22.340 1.00 90.25 279 ILE A N 1
ATOM 2226 C CA . ILE A 1 279 ? 5.676 4.422 -22.699 1.00 90.25 279 ILE A CA 1
ATOM 2227 C C . ILE A 1 279 ? 6.652 3.359 -23.201 1.00 90.25 279 ILE A C 1
ATOM 2229 O O . ILE A 1 279 ? 7.479 3.669 -24.052 1.00 90.25 279 ILE A O 1
ATOM 2233 N N . LEU A 1 280 ? 6.573 2.121 -22.708 1.00 89.88 280 LEU A N 1
ATOM 2234 C CA . LEU A 1 280 ? 7.486 1.050 -23.110 1.00 89.88 280 LEU A CA 1
ATOM 2235 C C . LEU A 1 280 ? 6.918 0.203 -24.256 1.00 89.88 280 LEU A C 1
ATOM 2237 O O . LEU A 1 280 ? 5.698 0.063 -24.387 1.00 89.88 280 LEU A O 1
ATOM 2241 N N . PRO A 1 281 ? 7.786 -0.451 -25.053 1.00 90.75 281 PRO A N 1
ATOM 2242 C CA . PRO A 1 281 ? 7.358 -1.496 -25.970 1.00 90.75 281 PRO A CA 1
ATOM 2243 C C . PRO A 1 281 ? 6.546 -2.579 -25.248 1.00 90.75 281 PRO A C 1
ATOM 2245 O O . PRO A 1 281 ? 6.889 -3.008 -24.145 1.00 90.75 281 PRO A O 1
ATOM 2248 N N . PHE A 1 282 ? 5.489 -3.072 -25.898 1.00 91.69 282 PHE A N 1
ATOM 2249 C CA . PHE A 1 282 ? 4.541 -4.014 -25.291 1.00 91.69 282 PHE A CA 1
ATOM 2250 C C . PHE A 1 282 ? 5.208 -5.255 -24.676 1.00 91.69 282 PHE A C 1
ATOM 2252 O O . PHE A 1 282 ? 4.819 -5.689 -23.592 1.00 91.69 282 PHE A O 1
ATOM 2259 N N . HIS A 1 283 ? 6.217 -5.823 -25.344 1.00 89.75 283 HIS A N 1
ATOM 2260 C CA . HIS A 1 283 ? 6.931 -7.002 -24.850 1.00 89.75 283 HIS A CA 1
ATOM 2261 C C . HIS A 1 283 ? 7.698 -6.703 -23.552 1.00 89.75 283 HIS A C 1
ATOM 2263 O O . HIS A 1 283 ? 7.609 -7.488 -22.614 1.00 89.75 283 HIS A O 1
ATOM 2269 N N . LEU A 1 284 ? 8.356 -5.542 -23.459 1.00 88.44 284 LEU A N 1
ATOM 2270 C CA . LEU A 1 284 ? 9.124 -5.125 -22.287 1.00 88.44 284 LEU A CA 1
ATOM 2271 C C . LEU A 1 284 ? 8.209 -4.777 -21.104 1.00 88.44 284 LEU A C 1
ATOM 2273 O O . LEU A 1 284 ? 8.441 -5.230 -19.987 1.00 88.44 284 LEU A O 1
ATOM 2277 N N . ALA A 1 285 ? 7.110 -4.056 -21.353 1.00 90.88 285 ALA A N 1
ATOM 2278 C CA . ALA A 1 285 ? 6.094 -3.793 -20.331 1.00 90.88 285 ALA A CA 1
ATOM 2279 C C . ALA A 1 285 ? 5.473 -5.099 -19.796 1.00 90.88 285 ALA A C 1
ATOM 2281 O O . ALA A 1 285 ? 5.256 -5.257 -18.593 1.00 90.88 285 ALA A O 1
ATOM 2282 N N . THR A 1 286 ? 5.229 -6.066 -20.687 1.00 92.25 286 THR A N 1
ATOM 2283 C CA . THR A 1 286 ? 4.718 -7.390 -20.310 1.00 92.25 286 THR A CA 1
ATOM 2284 C C . THR A 1 286 ? 5.749 -8.175 -19.504 1.00 92.25 286 THR A C 1
ATOM 2286 O O . THR A 1 286 ? 5.386 -8.748 -18.482 1.00 92.25 286 THR A O 1
ATOM 2289 N N . ALA A 1 287 ? 7.023 -8.178 -19.908 1.00 88.50 287 ALA A N 1
ATOM 2290 C CA . ALA A 1 287 ? 8.114 -8.802 -19.158 1.00 88.50 287 ALA A CA 1
ATOM 2291 C C . ALA A 1 287 ? 8.221 -8.249 -17.738 1.00 88.50 287 ALA A C 1
ATOM 2293 O O . ALA A 1 287 ? 8.339 -9.019 -16.785 1.00 88.50 287 ALA A O 1
ATOM 2294 N N . ALA A 1 288 ? 8.123 -6.923 -17.617 1.00 86.12 288 ALA A N 1
ATOM 2295 C CA . ALA A 1 288 ? 8.211 -6.234 -16.347 1.00 86.12 288 ALA A CA 1
ATOM 2296 C C . ALA A 1 288 ? 7.064 -6.610 -15.413 1.00 86.12 288 ALA A C 1
ATOM 2298 O O . ALA A 1 288 ? 7.314 -6.857 -14.247 1.00 86.12 288 ALA A O 1
ATOM 2299 N N . ILE A 1 289 ? 5.825 -6.705 -15.899 1.00 89.88 289 ILE A N 1
ATOM 2300 C CA . ILE A 1 289 ? 4.657 -6.848 -15.015 1.00 89.88 289 ILE A CA 1
ATOM 2301 C C . ILE A 1 289 ? 4.186 -8.296 -14.879 1.00 89.88 289 ILE A C 1
ATOM 2303 O O . ILE A 1 289 ? 3.787 -8.719 -13.799 1.00 89.88 289 ILE A O 1
ATOM 2307 N N . PHE A 1 290 ? 4.170 -9.077 -15.959 1.00 89.31 290 PHE A N 1
ATOM 2308 C CA . PHE A 1 290 ? 3.375 -10.308 -16.023 1.00 89.31 290 PHE A CA 1
ATOM 2309 C C . PHE A 1 290 ? 3.773 -11.352 -14.976 1.00 89.31 290 PHE A C 1
ATOM 2311 O O . PHE A 1 290 ? 2.902 -12.012 -14.409 1.00 89.31 290 PHE A O 1
ATOM 2318 N N . ALA A 1 291 ? 5.073 -11.496 -14.706 1.00 82.31 291 ALA A N 1
ATOM 2319 C CA . ALA A 1 291 ? 5.582 -12.549 -13.836 1.00 82.31 291 ALA A CA 1
ATOM 2320 C C . ALA A 1 291 ? 5.037 -12.433 -12.401 1.00 82.31 291 ALA A C 1
ATOM 2322 O O . ALA A 1 291 ? 4.547 -13.417 -11.844 1.00 82.31 291 ALA A O 1
ATOM 2323 N N . HIS A 1 292 ? 5.083 -11.237 -11.813 1.00 87.56 292 HIS A N 1
ATOM 2324 C CA . HIS A 1 292 ? 4.629 -10.988 -10.441 1.00 87.56 292 HIS A CA 1
ATOM 2325 C C . HIS A 1 292 ? 3.197 -10.426 -10.382 1.00 87.56 292 HIS A C 1
ATOM 2327 O O . HIS A 1 292 ? 2.444 -10.714 -9.445 1.00 87.56 292 HIS A O 1
ATOM 2333 N N . GLY A 1 293 ? 2.781 -9.701 -11.424 1.00 89.25 293 GLY A N 1
ATOM 2334 C CA . GLY A 1 293 ? 1.537 -8.942 -11.484 1.00 89.25 293 GLY A CA 1
ATOM 2335 C C . GLY A 1 293 ? 0.270 -9.785 -11.378 1.00 89.25 293 GLY A C 1
ATOM 2336 O O . GLY A 1 293 ? -0.743 -9.279 -10.916 1.00 89.25 293 GLY A O 1
ATOM 2337 N N . ILE A 1 294 ? 0.293 -11.079 -11.719 1.00 94.19 294 ILE A N 1
ATOM 2338 C CA . ILE A 1 294 ? -0.874 -11.963 -11.517 1.00 94.19 294 ILE A CA 1
ATOM 2339 C C . ILE A 1 294 ? -1.228 -12.066 -10.028 1.00 94.19 294 ILE A C 1
ATOM 2341 O O . ILE A 1 294 ? -2.401 -11.983 -9.656 1.00 94.19 294 ILE A O 1
ATOM 2345 N N . PHE A 1 295 ? -0.220 -12.247 -9.173 1.00 97.38 295 PHE A N 1
ATOM 2346 C CA . PHE A 1 295 ? -0.415 -12.396 -7.733 1.00 97.38 295 PHE A CA 1
ATOM 2347 C C . PHE A 1 295 ? -0.715 -11.049 -7.076 1.00 97.38 295 PHE A C 1
ATOM 2349 O O . PHE A 1 295 ? -1.627 -10.958 -6.251 1.00 97.38 295 PHE A O 1
ATOM 2356 N N . GLU A 1 296 ? 0.008 -10.005 -7.481 1.00 95.75 296 GLU A N 1
ATOM 2357 C CA . GLU A 1 296 ? -0.176 -8.658 -6.950 1.00 95.75 296 GLU A CA 1
ATOM 2358 C C . GLU A 1 296 ? -1.533 -8.065 -7.340 1.00 95.75 296 GLU A C 1
ATOM 2360 O O . GLU A 1 296 ? -2.266 -7.619 -6.461 1.00 95.75 296 GLU A O 1
ATOM 2365 N N . LEU A 1 297 ? -1.938 -8.137 -8.616 1.00 95.81 297 LEU A N 1
ATOM 2366 C CA . LEU A 1 297 ? -3.239 -7.622 -9.059 1.00 95.81 297 LEU A CA 1
ATOM 2367 C C . LEU A 1 297 ? -4.394 -8.384 -8.413 1.00 95.81 297 LEU A C 1
ATOM 2369 O O . LEU A 1 297 ? -5.386 -7.770 -8.027 1.00 95.81 297 LEU A O 1
ATOM 2373 N N . ALA A 1 298 ? -4.279 -9.705 -8.245 1.00 97.38 298 ALA A N 1
ATOM 2374 C CA . ALA A 1 298 ? -5.297 -10.472 -7.534 1.00 97.38 298 ALA A CA 1
ATOM 2375 C C . ALA A 1 298 ? -5.460 -9.980 -6.086 1.00 97.38 298 ALA A C 1
ATOM 2377 O O . ALA A 1 298 ? -6.583 -9.721 -5.649 1.00 97.38 298 ALA A O 1
ATOM 2378 N N . ALA A 1 299 ? -4.352 -9.799 -5.361 1.00 97.94 299 ALA A N 1
ATOM 2379 C CA . ALA A 1 299 ? -4.372 -9.246 -4.010 1.00 97.94 299 ALA A CA 1
ATOM 2380 C C . ALA A 1 299 ? -4.943 -7.817 -3.988 1.00 97.94 299 ALA A C 1
ATOM 2382 O O . ALA A 1 299 ? -5.815 -7.523 -3.172 1.00 97.94 299 ALA A O 1
ATOM 2383 N N . LEU A 1 300 ? -4.514 -6.958 -4.918 1.00 97.62 300 LEU A N 1
ATOM 2384 C CA . LEU A 1 300 ? -4.934 -5.560 -5.050 1.00 97.62 300 LEU A CA 1
ATOM 2385 C C . LEU A 1 300 ? -6.451 -5.432 -5.235 1.00 97.62 300 LEU A C 1
ATOM 2387 O O . LEU A 1 300 ? -7.106 -4.646 -4.544 1.00 97.62 300 LEU A O 1
ATOM 2391 N N . LEU A 1 301 ? -7.022 -6.225 -6.145 1.00 98.50 301 LEU A N 1
ATOM 2392 C CA . LEU A 1 301 ? -8.455 -6.217 -6.437 1.00 98.50 301 LEU A CA 1
ATOM 2393 C C . LEU A 1 301 ? -9.279 -6.734 -5.251 1.00 98.50 301 LEU A C 1
ATOM 2395 O O . LEU A 1 301 ? -10.308 -6.149 -4.906 1.00 98.50 301 LEU A O 1
ATOM 2399 N N . ILE A 1 302 ? -8.818 -7.799 -4.586 1.00 98.56 302 ILE A N 1
ATOM 2400 C CA . ILE A 1 302 ? -9.492 -8.352 -3.402 1.00 98.56 302 ILE A CA 1
ATOM 2401 C C . ILE A 1 302 ? -9.448 -7.363 -2.231 1.00 98.56 302 ILE A C 1
ATOM 2403 O O . ILE A 1 302 ? -10.477 -7.116 -1.599 1.00 98.56 302 ILE A O 1
ATOM 2407 N N . ALA A 1 303 ? -8.289 -6.761 -1.969 1.00 98.12 303 ALA A N 1
ATOM 2408 C CA . ALA A 1 303 ? -8.098 -5.760 -0.924 1.00 98.12 303 ALA A CA 1
ATOM 2409 C C . ALA A 1 303 ? -8.973 -4.524 -1.148 1.00 98.12 303 ALA A C 1
ATOM 2411 O O . ALA A 1 303 ? -9.683 -4.074 -0.249 1.00 98.12 303 ALA A O 1
ATOM 2412 N N . THR A 1 304 ? -9.007 -4.029 -2.384 1.00 98.56 304 THR A N 1
ATOM 2413 C CA . THR A 1 304 ? -9.896 -2.931 -2.769 1.00 98.56 304 THR A CA 1
ATOM 2414 C C . THR A 1 304 ? -11.355 -3.311 -2.541 1.00 98.56 304 THR A C 1
ATOM 2416 O O . THR A 1 304 ? -12.096 -2.543 -1.935 1.00 98.56 304 THR A O 1
ATOM 2419 N N . ALA A 1 305 ? -11.787 -4.501 -2.968 1.00 98.62 305 ALA A N 1
ATOM 2420 C CA . ALA A 1 305 ? -13.153 -4.970 -2.744 1.00 98.62 305 ALA A CA 1
ATOM 2421 C C . ALA A 1 305 ? -13.505 -5.071 -1.248 1.00 98.62 305 ALA A C 1
ATOM 2423 O O . ALA A 1 305 ? -14.617 -4.707 -0.857 1.00 98.62 305 ALA A O 1
ATOM 2424 N N . ALA A 1 306 ? -12.562 -5.492 -0.400 1.00 98.50 306 ALA A N 1
ATOM 2425 C CA . ALA A 1 306 ? -12.721 -5.474 1.053 1.00 98.50 306 ALA A CA 1
ATOM 2426 C C . ALA A 1 306 ? -12.913 -4.045 1.583 1.00 98.50 306 ALA A C 1
ATOM 2428 O O . ALA A 1 306 ? -13.864 -3.797 2.328 1.00 98.50 306 ALA A O 1
ATOM 2429 N N . GLY A 1 3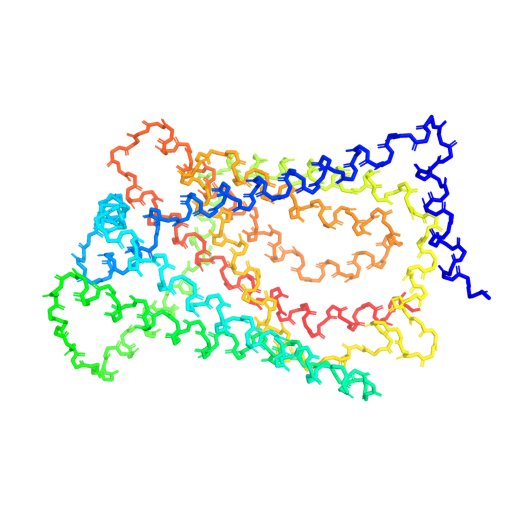07 ? -12.104 -3.091 1.115 1.00 98.19 307 GLY A N 1
ATOM 2430 C CA . GLY A 1 307 ? -12.262 -1.672 1.437 1.00 98.19 307 GLY A CA 1
ATOM 2431 C C . GLY A 1 307 ? -13.587 -1.079 0.962 1.00 98.19 307 GLY A C 1
ATOM 2432 O O . GLY A 1 307 ? -14.233 -0.335 1.698 1.00 98.19 307 GLY A O 1
ATOM 2433 N N . LEU A 1 308 ? -14.072 -1.458 -0.222 1.00 98.50 308 LEU A N 1
ATOM 2434 C CA . LEU A 1 308 ? -15.383 -1.033 -0.721 1.00 98.50 308 LEU A CA 1
ATOM 2435 C C . LEU A 1 308 ? -16.524 -1.577 0.139 1.00 98.50 308 LEU A C 1
ATOM 2437 O O . LEU A 1 308 ? -17.411 -0.814 0.533 1.00 98.50 308 LEU A O 1
ATOM 2441 N N . ARG A 1 309 ? -16.491 -2.875 0.469 1.00 98.25 309 ARG A N 1
ATOM 2442 C CA . ARG A 1 309 ? -17.462 -3.498 1.379 1.00 98.25 309 ARG A CA 1
ATOM 2443 C C . ARG A 1 309 ? -17.459 -2.769 2.715 1.00 98.25 309 ARG A C 1
ATOM 2445 O O . ARG A 1 309 ? -18.530 -2.404 3.204 1.00 98.25 309 ARG A O 1
ATOM 2452 N N . PHE A 1 310 ? -16.281 -2.521 3.282 1.00 97.62 310 PHE A N 1
ATOM 2453 C CA . PHE A 1 310 ? -16.148 -1.795 4.536 1.00 97.62 310 PHE A CA 1
ATOM 2454 C C . PHE A 1 310 ? -16.755 -0.391 4.436 1.00 97.62 310 PHE A C 1
ATOM 2456 O O . PHE A 1 310 ? -17.631 -0.044 5.230 1.00 97.62 310 PHE A O 1
ATOM 2463 N N . GLY A 1 311 ? -16.410 0.369 3.395 1.00 97.25 311 GLY A N 1
ATOM 2464 C CA . GLY A 1 311 ? -16.928 1.718 3.181 1.00 97.25 311 GLY A CA 1
ATOM 2465 C C . GLY A 1 311 ? -18.438 1.792 2.996 1.00 97.25 311 GLY A C 1
ATOM 2466 O O . GLY A 1 311 ? -19.070 2.708 3.522 1.00 97.25 311 GLY A O 1
ATOM 2467 N N . VAL A 1 312 ? -19.063 0.808 2.345 1.00 97.75 312 VAL A N 1
ATOM 2468 C CA . VAL A 1 312 ? -20.533 0.738 2.269 1.00 97.75 312 VAL A CA 1
ATOM 2469 C C . VAL A 1 312 ? -21.160 0.574 3.656 1.00 97.75 312 VAL A C 1
ATOM 2471 O O . VAL A 1 312 ? -22.158 1.235 3.954 1.00 97.75 312 VAL A O 1
ATOM 2474 N N . HIS A 1 313 ? -20.585 -0.264 4.521 1.00 96.69 313 HIS A N 1
ATOM 2475 C CA . HIS A 1 313 ? -21.098 -0.467 5.882 1.00 96.69 313 HIS A CA 1
ATOM 2476 C C . HIS A 1 313 ? -20.869 0.765 6.771 1.00 96.69 313 HIS A C 1
ATOM 2478 O O . HIS A 1 313 ? -21.739 1.098 7.578 1.00 96.69 313 HIS A O 1
ATOM 2484 N N . VAL A 1 314 ? -19.769 1.502 6.562 1.00 92.75 314 VAL A N 1
ATOM 2485 C CA . VAL A 1 314 ? -19.536 2.810 7.199 1.00 92.75 314 VAL A CA 1
ATOM 2486 C C . VAL A 1 314 ? -20.619 3.815 6.798 1.00 92.75 314 VAL A C 1
ATOM 2488 O O . VAL A 1 314 ? -21.243 4.421 7.669 1.00 92.75 314 VAL A O 1
ATOM 2491 N N . ILE A 1 315 ? -20.907 3.964 5.496 1.00 95.25 315 ILE A N 1
ATOM 2492 C CA . ILE A 1 315 ? -21.952 4.879 4.993 1.00 95.25 315 ILE A CA 1
ATOM 2493 C C . ILE A 1 315 ? -23.321 4.521 5.583 1.00 95.25 315 ILE A C 1
ATOM 2495 O O . ILE A 1 315 ? -24.082 5.403 5.985 1.00 95.25 315 ILE A O 1
ATOM 2499 N N . ARG A 1 316 ? -23.629 3.222 5.663 1.00 95.25 316 ARG A N 1
ATO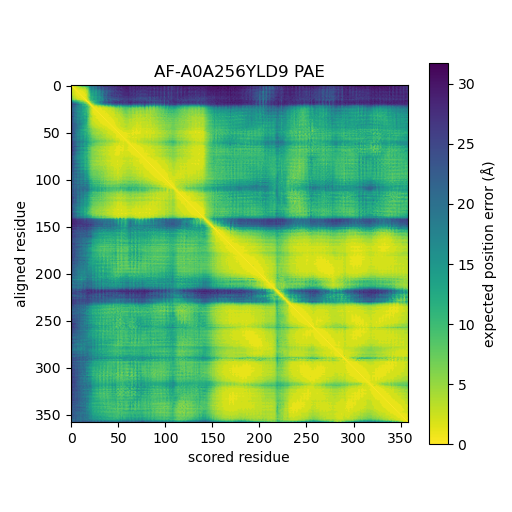M 2500 C CA . ARG A 1 316 ? -24.890 2.707 6.215 1.00 95.25 316 ARG A CA 1
ATOM 2501 C C . ARG A 1 316 ? -24.983 2.800 7.738 1.00 95.25 316 ARG A C 1
ATOM 2503 O O . ARG A 1 316 ? -26.057 2.533 8.270 1.00 95.25 316 ARG A O 1
ATOM 2510 N N . ARG A 1 317 ? -23.904 3.199 8.425 1.00 91.75 317 ARG A N 1
ATOM 2511 C CA . ARG A 1 317 ? -23.808 3.233 9.893 1.00 91.75 317 ARG A CA 1
ATOM 2512 C C . ARG A 1 317 ? -24.186 1.884 10.512 1.00 91.75 317 ARG A C 1
ATOM 2514 O O . ARG A 1 317 ? -24.989 1.833 11.442 1.00 91.75 317 ARG A O 1
ATOM 2521 N N . ASP A 1 318 ? -23.646 0.799 9.956 1.00 91.06 318 ASP A N 1
ATOM 2522 C CA . ASP A 1 318 ? -23.952 -0.553 10.427 1.00 91.06 318 ASP A CA 1
ATOM 2523 C C . ASP A 1 318 ? -23.563 -0.709 11.912 1.00 91.06 318 ASP A C 1
ATOM 2525 O O . ASP A 1 318 ? -22.425 -0.398 12.275 1.00 91.06 318 ASP A O 1
ATOM 2529 N N . PRO A 1 319 ? -24.466 -1.189 12.789 1.00 89.75 319 PRO A N 1
ATOM 2530 C CA . PRO A 1 319 ? -24.154 -1.391 14.204 1.00 89.75 319 PRO A CA 1
ATOM 2531 C C . PRO A 1 319 ? -23.051 -2.435 14.447 1.00 89.75 319 PRO A C 1
ATOM 2533 O O . PRO A 1 319 ? -22.457 -2.443 15.519 1.00 89.75 319 PRO A O 1
ATOM 2536 N N . ASN A 1 320 ? -22.749 -3.298 13.472 1.00 92.31 320 ASN A N 1
ATOM 2537 C CA . ASN A 1 320 ? -21.714 -4.331 13.555 1.00 92.31 320 ASN A CA 1
ATOM 2538 C C . ASN A 1 320 ? -20.403 -3.916 12.868 1.00 92.31 320 ASN A C 1
ATOM 2540 O O . ASN A 1 320 ? -19.664 -4.779 12.383 1.00 92.31 320 ASN A O 1
ATOM 2544 N N . ILE A 1 321 ? -20.115 -2.613 12.791 1.00 90.12 321 ILE A N 1
ATOM 2545 C CA . ILE A 1 321 ? -18.963 -2.090 12.046 1.00 90.12 321 ILE A CA 1
ATOM 2546 C C . ILE A 1 321 ? -17.626 -2.694 12.495 1.00 90.12 321 ILE A C 1
ATOM 2548 O O . ILE A 1 321 ? -16.782 -2.980 11.651 1.00 90.12 321 ILE A O 1
ATOM 2552 N N . ASP A 1 322 ? -17.469 -2.987 13.788 1.00 87.44 322 ASP A N 1
ATOM 2553 C CA . ASP A 1 322 ? -16.256 -3.610 14.330 1.00 87.44 322 ASP A CA 1
ATOM 2554 C C . ASP A 1 322 ? -16.034 -5.020 13.763 1.00 87.44 322 ASP A C 1
ATOM 2556 O O . ASP A 1 322 ? -14.909 -5.392 13.437 1.00 87.44 322 ASP A O 1
ATOM 2560 N N . ARG A 1 323 ? -17.110 -5.797 13.563 1.00 92.56 323 ARG A N 1
ATOM 2561 C CA . ARG A 1 323 ? -17.027 -7.123 12.930 1.00 92.56 323 ARG A CA 1
ATOM 2562 C C . ARG A 1 323 ? -16.680 -7.009 11.449 1.00 92.56 323 ARG A C 1
ATOM 2564 O O . ARG A 1 323 ? -15.910 -7.814 10.940 1.00 92.56 323 ARG A O 1
ATOM 2571 N N . ILE A 1 324 ? -17.246 -6.022 10.753 1.00 95.00 324 ILE A N 1
ATOM 2572 C CA . ILE A 1 324 ? -16.925 -5.779 9.339 1.00 95.00 324 ILE A CA 1
ATOM 2573 C C . ILE A 1 324 ? -15.458 -5.376 9.184 1.00 95.00 324 ILE A C 1
ATOM 2575 O O . ILE A 1 324 ? -14.801 -5.821 8.246 1.00 95.00 324 ILE A O 1
ATOM 2579 N N . LEU A 1 325 ? -14.932 -4.576 10.108 1.00 92.50 325 LEU A N 1
ATOM 2580 C CA . LEU A 1 325 ? -13.528 -4.190 10.135 1.00 92.50 325 LEU A CA 1
ATOM 2581 C C . LEU A 1 325 ? -12.611 -5.390 10.414 1.00 92.50 325 LEU A C 1
ATOM 2583 O O . LEU A 1 325 ? -11.630 -5.571 9.699 1.00 92.50 325 LEU A O 1
ATOM 2587 N N . ASP A 1 326 ? -12.961 -6.259 11.364 1.00 91.56 326 ASP A N 1
ATOM 2588 C CA . ASP A 1 326 ? -12.231 -7.513 11.610 1.00 91.56 326 ASP A CA 1
ATOM 2589 C C . ASP A 1 326 ? -12.228 -8.432 10.373 1.00 91.56 326 ASP A C 1
ATOM 2591 O O . ASP A 1 326 ? -11.175 -8.913 9.957 1.00 91.56 326 ASP A O 1
ATOM 2595 N N . ASP A 1 327 ? -13.378 -8.612 9.714 1.00 95.56 327 ASP A N 1
ATOM 2596 C CA . ASP A 1 327 ? -13.460 -9.343 8.442 1.00 95.56 327 ASP A CA 1
ATOM 2597 C C . ASP A 1 327 ? -12.581 -8.701 7.353 1.00 95.56 327 ASP A C 1
ATOM 2599 O O . ASP A 1 327 ? -11.928 -9.402 6.582 1.00 95.56 327 ASP A O 1
ATOM 2603 N N . THR A 1 328 ? -12.556 -7.368 7.281 1.00 96.56 328 THR A N 1
ATOM 2604 C CA . THR A 1 328 ? -11.769 -6.608 6.296 1.00 96.56 328 THR A CA 1
ATOM 2605 C C . THR A 1 328 ? -10.273 -6.797 6.526 1.00 96.56 328 THR A C 1
ATOM 2607 O O . THR A 1 328 ? -9.538 -7.108 5.590 1.00 96.56 328 THR A O 1
ATOM 2610 N N . LEU A 1 329 ? -9.828 -6.698 7.781 1.00 93.69 329 LEU A N 1
ATOM 2611 C CA . LEU A 1 329 ? -8.449 -6.975 8.179 1.00 93.69 329 LEU A CA 1
ATOM 2612 C C . LEU A 1 329 ? -8.064 -8.422 7.876 1.00 93.69 329 LEU A C 1
ATOM 2614 O O . LEU A 1 329 ? -6.997 -8.662 7.317 1.00 93.69 329 LEU A O 1
ATOM 2618 N N . LYS A 1 330 ? -8.937 -9.390 8.181 1.00 95.94 330 LYS A N 1
ATOM 2619 C CA . LYS A 1 330 ? -8.704 -10.803 7.849 1.00 95.94 330 LYS A CA 1
ATOM 2620 C C . LYS A 1 330 ? -8.464 -11.002 6.357 1.00 95.94 330 LYS A C 1
ATOM 2622 O O . LYS A 1 330 ? -7.549 -11.734 6.003 1.00 95.94 330 LYS A O 1
ATOM 2627 N N . VAL A 1 331 ? -9.238 -10.353 5.488 1.00 97.88 331 VAL A N 1
ATOM 2628 C CA . VAL A 1 331 ? -9.061 -10.448 4.028 1.00 97.88 331 VAL A CA 1
ATOM 2629 C C . VAL A 1 331 ? -7.767 -9.766 3.570 1.00 97.88 331 VAL A C 1
ATOM 2631 O O . VAL A 1 331 ? -7.013 -10.352 2.789 1.00 97.88 331 VAL A O 1
ATOM 2634 N N . GLY A 1 332 ? -7.459 -8.576 4.096 1.00 95.31 332 GLY A N 1
ATOM 2635 C CA . GLY A 1 332 ? -6.200 -7.878 3.816 1.00 95.31 332 GLY A CA 1
ATOM 2636 C C . GLY A 1 332 ? -4.979 -8.717 4.208 1.00 95.31 332 GLY A C 1
ATOM 2637 O O . GLY A 1 332 ? -4.104 -8.976 3.384 1.00 95.31 332 GLY A O 1
ATOM 2638 N N . PHE A 1 333 ? -4.962 -9.259 5.430 1.00 94.44 333 PHE A N 1
ATOM 2639 C CA . PHE A 1 333 ? -3.888 -10.140 5.898 1.00 94.44 333 PHE A CA 1
ATOM 2640 C C . PHE A 1 333 ? -3.844 -11.484 5.162 1.00 94.44 333 PHE A C 1
ATOM 2642 O O . PHE A 1 333 ? -2.763 -12.020 4.913 1.00 94.44 333 PHE A O 1
ATOM 2649 N N . ALA A 1 334 ? -4.998 -12.031 4.773 1.00 97.12 334 ALA A N 1
ATOM 2650 C CA . ALA A 1 334 ? -5.053 -13.245 3.965 1.00 97.12 334 ALA A CA 1
ATOM 2651 C C . ALA A 1 334 ? -4.456 -13.044 2.563 1.00 97.12 334 ALA A C 1
ATOM 2653 O O . ALA A 1 334 ? -4.077 -14.027 1.933 1.00 97.12 334 ALA A O 1
ATOM 2654 N N . SER A 1 335 ? -4.315 -11.801 2.093 1.00 97.25 335 SER A N 1
ATOM 2655 C CA . SER A 1 335 ? -3.698 -11.476 0.800 1.00 97.25 335 SER A CA 1
ATOM 2656 C C . SER A 1 335 ? -2.162 -11.445 0.849 1.00 97.25 335 SER A C 1
ATOM 2658 O O . SER A 1 335 ? -1.519 -11.570 -0.192 1.00 97.25 335 SER A O 1
ATOM 2660 N N . LEU A 1 336 ? -1.543 -11.363 2.036 1.00 95.12 336 LEU A N 1
ATOM 2661 C CA . LEU A 1 336 ? -0.079 -11.283 2.180 1.00 95.12 336 LEU A CA 1
ATOM 2662 C C . LEU A 1 336 ? 0.704 -12.453 1.565 1.00 95.12 336 LEU A C 1
ATOM 2664 O O . LEU A 1 336 ? 1.770 -12.200 1.009 1.00 95.12 336 LEU A O 1
ATOM 2668 N N . PRO A 1 337 ? 0.237 -13.717 1.598 1.00 96.12 337 PRO A N 1
ATOM 2669 C CA . PRO A 1 337 ? 0.922 -14.803 0.903 1.00 96.12 337 PRO A CA 1
ATOM 2670 C C . PRO A 1 337 ? 1.032 -14.579 -0.611 1.00 96.12 337 PRO A C 1
ATOM 2672 O O . PRO A 1 337 ? 2.053 -14.933 -1.193 1.00 96.12 337 PRO A O 1
ATOM 2675 N N . LEU A 1 338 ? 0.026 -13.963 -1.248 1.00 97.31 338 LEU A N 1
ATOM 2676 C CA . LEU A 1 338 ? 0.097 -13.607 -2.670 1.00 97.31 338 LEU A CA 1
ATOM 2677 C C . LEU A 1 338 ? 1.155 -12.525 -2.901 1.00 97.31 338 LEU A C 1
ATOM 2679 O O . LEU A 1 338 ? 1.963 -12.653 -3.815 1.00 97.31 338 LEU A O 1
ATOM 2683 N N . ILE A 1 339 ? 1.205 -11.515 -2.028 1.00 97.19 339 ILE A N 1
ATOM 2684 C CA . ILE A 1 339 ? 2.216 -10.451 -2.084 1.00 97.19 339 ILE A CA 1
ATOM 2685 C C . ILE A 1 339 ? 3.629 -10.995 -1.854 1.00 97.19 339 ILE A C 1
ATOM 2687 O O . ILE A 1 339 ? 4.559 -10.581 -2.534 1.00 97.19 339 ILE A O 1
ATOM 2691 N N . ALA A 1 340 ? 3.807 -11.959 -0.950 1.00 95.88 340 ALA A N 1
ATOM 2692 C CA . ALA A 1 340 ? 5.099 -12.607 -0.732 1.00 95.88 340 ALA A CA 1
ATOM 2693 C C . ALA A 1 340 ? 5.583 -13.361 -1.978 1.00 95.88 340 ALA A C 1
ATOM 2695 O O . ALA A 1 340 ? 6.762 -13.292 -2.322 1.00 95.88 340 ALA A O 1
ATOM 2696 N N . ILE A 1 341 ? 4.673 -14.055 -2.672 1.00 96.81 341 ILE A N 1
ATOM 2697 C CA . ILE A 1 341 ? 4.981 -14.717 -3.944 1.00 96.81 341 ILE A CA 1
ATOM 2698 C C . ILE A 1 341 ? 5.323 -13.673 -5.014 1.00 96.81 341 ILE A C 1
ATOM 2700 O O . ILE A 1 341 ? 6.337 -13.828 -5.689 1.00 96.81 341 ILE A O 1
ATOM 2704 N N . ALA A 1 342 ? 4.529 -12.603 -5.134 1.00 96.25 342 ALA A N 1
ATOM 2705 C CA . ALA A 1 342 ? 4.778 -11.514 -6.079 1.00 96.25 342 ALA A CA 1
ATOM 2706 C C . ALA A 1 342 ? 6.162 -10.888 -5.863 1.00 96.25 342 ALA A C 1
ATOM 2708 O O . ALA A 1 342 ? 6.963 -10.881 -6.787 1.00 96.25 342 ALA A O 1
ATOM 2709 N N . ALA A 1 343 ? 6.484 -10.485 -4.631 1.00 93.50 343 ALA A N 1
ATOM 2710 C CA . ALA A 1 343 ? 7.760 -9.869 -4.274 1.00 93.50 343 ALA A CA 1
ATOM 2711 C C . ALA A 1 343 ? 8.963 -10.788 -4.543 1.00 93.50 343 ALA A C 1
ATOM 2713 O O . ALA A 1 343 ? 10.014 -10.332 -4.990 1.00 93.50 343 ALA A O 1
ATOM 2714 N N . PHE A 1 344 ? 8.817 -12.097 -4.302 1.00 95.25 344 PHE A N 1
ATOM 2715 C CA . PHE A 1 344 ? 9.854 -13.068 -4.650 1.00 95.25 344 PHE A CA 1
ATOM 2716 C C . PHE A 1 344 ? 10.083 -13.134 -6.163 1.00 95.25 344 PHE A C 1
ATOM 2718 O O . PHE A 1 344 ? 11.225 -13.102 -6.620 1.00 95.25 344 PHE A O 1
ATOM 2725 N N . ILE A 1 345 ? 9.006 -13.219 -6.946 1.00 94.50 345 ILE A N 1
ATOM 2726 C CA . ILE A 1 345 ? 9.092 -13.245 -8.408 1.00 94.50 345 ILE A CA 1
ATOM 2727 C C . ILE A 1 345 ? 9.668 -11.922 -8.929 1.00 94.50 345 ILE A C 1
ATOM 2729 O O . ILE A 1 345 ? 10.529 -11.937 -9.803 1.00 94.50 345 ILE A O 1
ATOM 2733 N N . GLU A 1 346 ? 9.251 -10.794 -8.363 1.00 90.62 346 GLU A N 1
ATOM 2734 C CA . GLU A 1 346 ? 9.709 -9.458 -8.731 1.00 90.62 346 GLU A CA 1
ATOM 2735 C C . GLU A 1 346 ? 11.205 -9.263 -8.499 1.00 90.62 346 GLU A C 1
ATOM 2737 O O . GLU A 1 346 ? 11.888 -8.767 -9.385 1.00 90.62 346 GLU A O 1
ATOM 2742 N N . ALA A 1 347 ? 11.741 -9.732 -7.373 1.00 88.81 347 ALA A N 1
ATOM 2743 C CA . ALA A 1 347 ? 13.164 -9.589 -7.077 1.00 88.81 347 ALA A CA 1
ATOM 2744 C C . ALA A 1 347 ? 14.059 -10.597 -7.821 1.00 88.81 347 ALA A C 1
ATOM 2746 O O . ALA A 1 347 ? 15.196 -10.280 -8.162 1.00 88.81 347 ALA A O 1
ATOM 2747 N N . PHE A 1 348 ? 13.591 -11.832 -8.046 1.00 89.31 348 PHE A N 1
ATOM 2748 C CA . PHE A 1 348 ? 14.451 -12.905 -8.567 1.00 89.31 348 PHE A CA 1
ATOM 2749 C C . PHE A 1 348 ? 14.232 -13.249 -10.039 1.00 89.31 348 PHE A C 1
ATOM 2751 O O . PHE A 1 348 ? 15.181 -13.660 -10.708 1.00 89.31 348 PHE A O 1
ATOM 2758 N N . ILE A 1 349 ? 12.993 -13.156 -10.521 1.00 90.50 349 ILE A N 1
ATOM 2759 C CA . ILE A 1 349 ? 12.574 -13.705 -11.816 1.00 90.50 349 ILE A CA 1
ATOM 2760 C C . ILE A 1 349 ? 12.329 -12.585 -12.828 1.00 90.50 349 ILE A C 1
ATOM 2762 O O . ILE A 1 349 ? 12.816 -12.685 -13.951 1.00 90.50 349 ILE A O 1
ATOM 2766 N N . THR A 1 350 ? 11.620 -11.518 -12.450 1.00 89.50 350 THR A N 1
ATOM 2767 C CA . THR A 1 350 ? 11.314 -10.394 -13.350 1.00 89.50 350 THR A CA 1
ATOM 2768 C C . THR A 1 350 ? 12.569 -9.801 -14.010 1.00 89.50 350 THR A C 1
ATOM 2770 O O . THR A 1 350 ? 12.561 -9.687 -15.236 1.00 89.50 350 THR A O 1
ATOM 2773 N N . PRO A 1 351 ? 13.679 -9.516 -13.296 1.00 84.00 351 PRO A N 1
ATOM 2774 C CA . PRO A 1 351 ? 14.872 -8.944 -13.921 1.00 84.00 351 PRO A CA 1
ATOM 2775 C C . PRO A 1 351 ? 15.513 -9.893 -14.939 1.00 84.00 351 PRO A C 1
ATOM 2777 O O . PRO A 1 351 ? 15.990 -9.458 -15.980 1.00 84.00 351 PRO A O 1
ATOM 2780 N N . VAL A 1 352 ? 15.469 -11.206 -14.676 1.00 85.94 352 VAL A N 1
ATOM 2781 C CA . VAL A 1 352 ? 15.973 -12.240 -15.594 1.00 85.94 352 VAL A CA 1
ATOM 2782 C C . VAL A 1 352 ? 15.122 -12.305 -16.861 1.00 85.94 352 VAL A C 1
ATOM 2784 O O . VAL A 1 352 ? 15.665 -12.427 -17.954 1.00 85.94 352 VAL A O 1
ATOM 2787 N N . ILE A 1 353 ? 13.796 -12.213 -16.728 1.00 87.06 353 ILE A N 1
ATOM 2788 C CA . ILE A 1 353 ? 12.886 -12.196 -17.880 1.00 87.06 353 ILE A CA 1
ATOM 2789 C C . ILE A 1 353 ? 13.117 -10.937 -18.717 1.00 87.06 353 ILE A C 1
ATOM 2791 O O . ILE A 1 353 ? 13.224 -11.052 -19.933 1.00 87.06 353 ILE A O 1
ATOM 2795 N N . ILE A 1 354 ? 13.220 -9.764 -18.084 1.00 83.94 354 ILE A N 1
ATOM 2796 C CA . ILE A 1 354 ? 13.506 -8.502 -18.780 1.00 83.94 354 ILE A CA 1
ATOM 2797 C C . ILE A 1 354 ? 14.832 -8.607 -19.538 1.00 83.94 354 ILE A C 1
ATOM 2799 O O . ILE A 1 354 ? 14.864 -8.327 -20.732 1.00 83.94 354 ILE A O 1
ATOM 2803 N N . TYR A 1 355 ? 15.885 -9.100 -18.882 1.00 81.56 355 TYR A N 1
ATOM 2804 C CA . TYR A 1 355 ? 17.204 -9.291 -19.488 1.00 81.56 355 TYR A CA 1
ATOM 2805 C C . TYR A 1 355 ? 17.191 -10.225 -20.711 1.00 81.56 355 TYR A C 1
ATOM 2807 O O . TYR A 1 355 ? 18.004 -10.064 -21.606 1.00 81.56 355 TYR A O 1
ATOM 2815 N N . MET A 1 356 ? 16.283 -11.205 -20.772 1.00 82.81 356 MET A N 1
ATOM 2816 C CA . MET A 1 356 ? 16.143 -12.096 -21.936 1.00 82.81 356 MET A CA 1
ATOM 2817 C C . MET A 1 356 ? 15.339 -11.490 -23.098 1.00 82.81 356 MET A C 1
ATOM 2819 O O . MET A 1 356 ? 15.291 -12.097 -24.169 1.00 82.81 356 MET A O 1
ATOM 2823 N N . MET A 1 357 ? 14.615 -10.391 -22.867 1.00 79.81 357 MET A N 1
ATOM 2824 C CA . MET A 1 357 ? 13.778 -9.727 -23.879 1.00 79.81 357 MET A CA 1
ATOM 2825 C C . MET A 1 357 ? 14.434 -8.498 -24.505 1.00 79.81 357 MET A C 1
ATOM 2827 O O . MET A 1 357 ? 13.970 -8.036 -25.548 1.00 79.81 357 MET A O 1
ATOM 2831 N N . VAL A 1 358 ? 15.460 -7.990 -23.833 1.00 72.75 358 VAL A N 1
ATOM 2832 C CA . VAL A 1 358 ? 16.509 -7.125 -24.367 1.00 72.75 358 VAL A CA 1
ATOM 2833 C C . VAL A 1 358 ? 17.408 -7.953 -25.274 1.00 72.75 358 VAL A C 1
ATOM 2835 O O . VAL A 1 358 ? 17.711 -7.473 -26.388 1.00 72.75 358 VAL A O 1
#